Protein AF-A0A933IUU3-F1 (afdb_monomer)

Foldseek 3Di:
DFDWDFDDWDADVVQQKIWTWIQGPVLRAIWTAIWHDDPDPPTFAQAPDVQRGDKDQLVVVLVRLVVCVVVCSLPQVRFPDHPFDKDKDKLVPDDVVSSVLVCLQPAFPPGSRVVVLPAPLWMKIWTADRPPSQKIWMWIDHVVVSMIFIWIWGQDPPPPQWDPPGAGPPRITTGRGRDIHHSVSSVVVSVVSVVSNVD

Structure (mmCIF, N/CA/C/O backbone):
data_AF-A0A933IUU3-F1
#
_entry.id   AF-A0A933IUU3-F1
#
loop_
_atom_site.group_PDB
_atom_site.id
_atom_site.type_symbol
_atom_site.label_atom_id
_atom_site.label_alt_id
_atom_site.label_comp_id
_atom_site.label_asym_id
_atom_site.label_entity_id
_atom_site.label_seq_id
_atom_site.pdbx_PDB_ins_code
_atom_site.Cartn_x
_atom_site.Cartn_y
_atom_site.Cartn_z
_atom_site.occupancy
_atom_site.B_iso_or_equiv
_atom_site.auth_seq_id
_atom_site.auth_comp_id
_atom_site.auth_asym_id
_atom_site.auth_atom_id
_atom_site.pdbx_PDB_model_num
ATOM 1 N N . MET A 1 1 ? 5.144 10.457 -20.030 1.00 53.78 1 MET A N 1
ATOM 2 C CA . MET A 1 1 ? 4.461 9.476 -19.151 1.00 53.78 1 MET A CA 1
ATOM 3 C C . MET A 1 1 ? 5.327 8.233 -19.084 1.00 53.78 1 MET A C 1
ATOM 5 O O . MET A 1 1 ? 5.816 7.841 -20.129 1.00 53.78 1 MET A O 1
ATOM 9 N N . ALA A 1 2 ? 5.530 7.636 -17.907 1.00 60.84 2 ALA A N 1
ATOM 10 C CA . ALA A 1 2 ? 6.241 6.360 -17.815 1.00 60.84 2 ALA A CA 1
ATOM 11 C C . ALA A 1 2 ? 5.441 5.253 -18.525 1.00 60.84 2 ALA A C 1
ATOM 13 O O . ALA A 1 2 ? 4.238 5.103 -18.268 1.00 60.84 2 ALA A O 1
ATOM 14 N N . GLU A 1 3 ? 6.106 4.511 -19.408 1.00 73.88 3 GLU A N 1
ATOM 15 C CA . GLU A 1 3 ? 5.548 3.355 -20.107 1.00 73.88 3 GLU A CA 1
ATOM 16 C C . GLU A 1 3 ? 5.797 2.075 -19.312 1.00 73.88 3 GLU A C 1
ATOM 18 O O . GLU A 1 3 ? 6.852 1.892 -18.699 1.00 73.88 3 GLU A O 1
ATOM 23 N N . TYR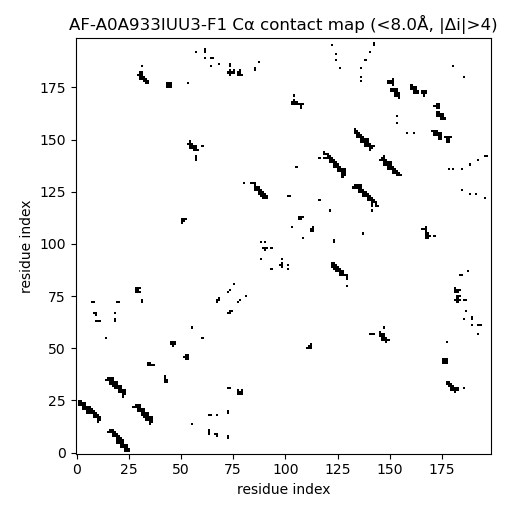 A 1 4 ? 4.801 1.192 -19.317 1.00 76.94 4 TYR A N 1
ATOM 24 C CA . TYR A 1 4 ? 4.824 -0.047 -18.555 1.00 76.94 4 TYR A CA 1
ATOM 25 C C . TYR A 1 4 ? 4.415 -1.226 -19.428 1.00 76.94 4 TYR A C 1
ATOM 27 O O . TYR A 1 4 ? 3.464 -1.116 -20.204 1.00 76.94 4 TYR A O 1
ATOM 35 N N . ARG A 1 5 ? 5.065 -2.371 -19.218 1.00 81.19 5 ARG A N 1
ATOM 36 C CA . ARG A 1 5 ? 4.648 -3.668 -19.761 1.00 81.19 5 ARG A CA 1
ATOM 37 C C . ARG A 1 5 ? 4.183 -4.573 -18.627 1.00 81.19 5 ARG A C 1
ATOM 39 O O . ARG A 1 5 ? 4.923 -4.775 -17.667 1.00 81.19 5 ARG A O 1
ATOM 46 N N . ASP A 1 6 ? 2.977 -5.119 -18.748 1.00 80.31 6 ASP A N 1
ATOM 47 C CA . ASP A 1 6 ? 2.467 -6.113 -17.799 1.00 80.31 6 ASP A CA 1
ATOM 48 C C . ASP A 1 6 ? 3.238 -7.421 -17.984 1.00 80.31 6 ASP A C 1
ATOM 50 O O . ASP A 1 6 ? 3.352 -7.919 -19.105 1.00 80.31 6 ASP A O 1
ATOM 54 N N . THR A 1 7 ? 3.780 -7.961 -16.894 1.00 83.56 7 THR A N 1
ATOM 55 C CA . THR A 1 7 ? 4.509 -9.238 -16.909 1.00 83.56 7 THR A CA 1
ATOM 56 C C . THR A 1 7 ? 3.672 -10.358 -16.302 1.00 83.56 7 THR A C 1
ATOM 58 O O . THR A 1 7 ? 3.601 -11.447 -16.864 1.00 83.56 7 THR A O 1
ATOM 61 N N . SER A 1 8 ? 2.971 -10.082 -15.203 1.00 89.38 8 SER A N 1
ATOM 62 C CA . SER A 1 8 ? 2.043 -11.010 -14.550 1.00 89.38 8 SER A CA 1
ATOM 63 C C . SER A 1 8 ? 0.985 -10.248 -13.746 1.00 89.38 8 SER A C 1
ATOM 65 O O . SER A 1 8 ? 1.161 -9.070 -13.420 1.00 89.38 8 SER A O 1
ATOM 67 N N . LYS A 1 9 ? -0.158 -10.883 -13.457 1.00 92.75 9 LYS A N 1
ATOM 68 C CA . LYS A 1 9 ? -1.256 -10.249 -12.712 1.00 92.75 9 LYS A CA 1
ATOM 69 C C . LYS A 1 9 ? -2.150 -11.247 -11.982 1.00 92.75 9 LYS A C 1
ATOM 71 O O . LYS A 1 9 ? -2.333 -12.367 -12.442 1.00 92.75 9 LYS A O 1
ATOM 76 N N . VAL A 1 10 ? -2.764 -10.770 -10.907 1.00 92.75 10 VAL A N 1
ATOM 77 C CA . VAL A 1 10 ? -3.896 -11.374 -10.198 1.00 92.75 10 VAL A CA 1
ATOM 78 C C . VAL A 1 10 ? -5.094 -10.441 -10.348 1.00 92.75 10 VAL A C 1
ATOM 80 O O . VAL A 1 10 ? -4.965 -9.224 -10.176 1.00 92.75 10 VAL A O 1
ATOM 83 N N . VAL A 1 11 ? -6.259 -10.990 -10.691 1.00 91.88 11 VAL A N 1
ATOM 84 C CA . VAL A 1 11 ? -7.470 -10.211 -10.977 1.00 91.88 11 VAL A CA 1
ATOM 85 C C . VAL A 1 11 ? -8.612 -10.680 -10.088 1.00 91.88 11 VAL A C 1
ATOM 87 O O . VAL A 1 11 ? -8.918 -11.864 -10.027 1.00 91.88 11 VAL A O 1
ATOM 90 N N . ASN A 1 12 ? -9.276 -9.732 -9.433 1.00 90.31 12 ASN A N 1
ATOM 91 C CA . ASN A 1 12 ? -10.564 -9.949 -8.799 1.00 90.31 12 ASN A CA 1
ATOM 92 C C . ASN A 1 12 ? -11.645 -9.314 -9.681 1.00 90.31 12 ASN A C 1
ATOM 94 O O . ASN A 1 12 ? -11.860 -8.101 -9.632 1.00 90.31 12 ASN A O 1
ATOM 98 N N . GLU A 1 13 ? -12.294 -10.140 -10.503 1.00 88.94 13 GLU A N 1
ATOM 99 C CA . GLU A 1 13 ? -13.301 -9.698 -11.478 1.00 88.94 13 GLU A CA 1
ATOM 100 C C . GLU A 1 13 ? -14.523 -9.066 -10.801 1.00 88.94 13 GLU A C 1
ATOM 102 O O . GLU A 1 13 ? -15.016 -8.037 -11.257 1.00 88.94 13 GLU A O 1
ATOM 107 N N . ALA A 1 14 ? -14.964 -9.618 -9.665 1.00 86.94 14 ALA A N 1
ATOM 108 C CA . ALA A 1 14 ? -16.120 -9.113 -8.923 1.00 86.94 14 ALA A CA 1
ATOM 109 C C . ALA A 1 14 ? -15.916 -7.673 -8.422 1.00 86.94 14 ALA A C 1
ATOM 111 O O . ALA A 1 14 ? -16.852 -6.878 -8.410 1.00 86.94 14 ALA A O 1
ATOM 112 N N . LEU A 1 15 ? -14.686 -7.326 -8.031 1.00 84.94 15 LEU A N 1
ATOM 113 C CA . LEU A 1 15 ? -14.328 -5.980 -7.572 1.00 84.94 15 LEU A CA 1
ATOM 114 C C . LEU A 1 15 ? -13.759 -5.091 -8.692 1.00 84.94 15 LEU A C 1
ATOM 116 O O . LEU A 1 15 ? -13.522 -3.896 -8.479 1.00 84.94 15 LEU A O 1
ATOM 120 N N . GLY A 1 16 ? -13.487 -5.668 -9.866 1.00 87.12 16 GLY A N 1
ATOM 121 C CA . GLY A 1 16 ? -12.761 -5.014 -10.951 1.00 87.12 16 GLY A CA 1
ATOM 122 C C . GLY A 1 16 ? -11.353 -4.563 -10.545 1.00 87.12 16 GLY A C 1
ATOM 123 O O . GLY A 1 16 ? -10.870 -3.552 -11.058 1.00 87.12 16 GLY A O 1
ATOM 124 N N . VAL A 1 17 ? -10.711 -5.254 -9.596 1.00 88.12 17 VAL A N 1
ATOM 125 C CA . VAL A 1 17 ? -9.386 -4.902 -9.056 1.00 88.12 17 VAL A CA 1
ATOM 126 C C . VAL A 1 17 ? -8.321 -5.820 -9.648 1.00 88.12 17 VAL A C 1
ATOM 128 O O . VAL A 1 17 ? -8.514 -7.022 -9.794 1.00 88.12 17 VAL A O 1
ATOM 131 N N . THR A 1 18 ? -7.170 -5.254 -9.987 1.00 90.62 18 THR A N 1
ATOM 132 C CA . THR A 1 18 ? -6.003 -5.974 -10.492 1.00 90.62 18 THR A CA 1
ATOM 133 C C . THR A 1 18 ? -4.779 -5.624 -9.659 1.00 90.62 18 THR A C 1
ATOM 135 O O . THR A 1 18 ? -4.504 -4.449 -9.410 1.00 90.62 18 THR A O 1
ATOM 138 N N . LEU A 1 19 ? -4.027 -6.652 -9.285 1.00 92.81 19 LEU A N 1
ATOM 139 C CA . LEU A 1 19 ? -2.684 -6.558 -8.738 1.00 92.81 19 LEU A CA 1
ATOM 140 C C . LEU A 1 19 ? -1.719 -7.090 -9.797 1.00 92.81 19 LEU A C 1
ATOM 142 O O . LEU A 1 19 ? -1.771 -8.268 -10.132 1.00 92.81 19 LEU A O 1
ATOM 146 N N . ALA A 1 20 ? -0.883 -6.229 -10.367 1.00 92.75 20 ALA A N 1
ATOM 147 C CA . ALA A 1 20 ? -0.018 -6.581 -11.491 1.00 92.75 20 ALA A CA 1
ATOM 148 C C . ALA A 1 20 ? 1.448 -6.283 -11.196 1.00 92.75 20 ALA A C 1
ATOM 150 O O . ALA A 1 20 ? 1.765 -5.243 -10.623 1.00 92.75 20 ALA A O 1
ATOM 151 N N . LEU A 1 21 ? 2.335 -7.158 -11.655 1.00 93.88 21 LEU A N 1
ATOM 152 C CA . LEU A 1 21 ? 3.745 -6.850 -11.814 1.00 93.88 21 LEU A CA 1
ATOM 153 C C . LEU A 1 21 ? 3.934 -6.165 -13.1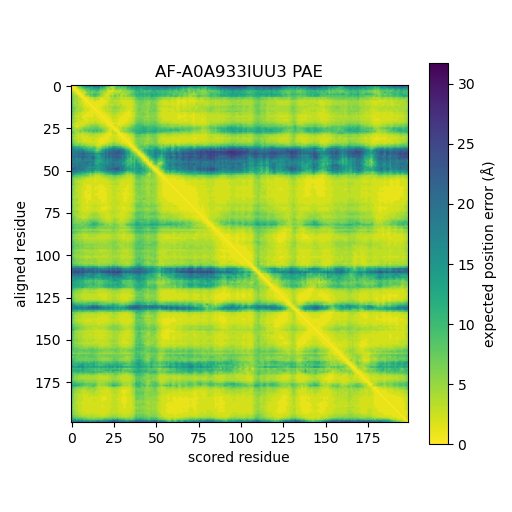70 1.00 93.88 21 LEU A C 1
ATOM 155 O O . LEU A 1 21 ? 3.460 -6.647 -14.204 1.00 93.88 21 LEU A O 1
ATOM 159 N N . LYS A 1 22 ? 4.595 -5.011 -13.159 1.00 91.81 22 LYS A N 1
ATOM 160 C CA . LYS A 1 22 ? 4.855 -4.219 -14.359 1.00 91.81 22 LYS A CA 1
ATOM 161 C C . LYS A 1 22 ? 6.329 -3.890 -14.473 1.00 91.81 22 LYS A C 1
ATOM 163 O O . LYS A 1 22 ? 6.915 -3.391 -13.516 1.00 91.81 22 LYS A O 1
ATOM 168 N N . LEU A 1 23 ? 6.892 -4.094 -15.658 1.00 89.62 23 LEU A N 1
ATOM 169 C CA . LEU A 1 23 ? 8.203 -3.571 -16.023 1.00 89.62 23 LEU A CA 1
ATOM 170 C C . LEU A 1 23 ? 8.057 -2.113 -16.451 1.00 89.62 23 LEU A C 1
ATOM 172 O O . LEU A 1 23 ? 7.265 -1.819 -17.350 1.00 89.62 23 LEU A O 1
ATOM 176 N N . ARG A 1 24 ? 8.813 -1.213 -15.829 1.00 84.06 24 ARG A N 1
ATOM 177 C CA . ARG A 1 24 ? 8.882 0.194 -16.216 1.00 84.06 24 ARG A CA 1
ATOM 178 C C . ARG A 1 24 ? 9.976 0.374 -17.273 1.00 84.06 24 ARG A C 1
ATOM 180 O O . ARG A 1 24 ? 11.151 0.186 -16.981 1.00 84.06 24 ARG A O 1
ATOM 187 N N . LEU A 1 25 ? 9.592 0.715 -18.503 1.00 82.69 25 LEU A N 1
ATOM 188 C CA . LEU A 1 25 ? 10.486 0.625 -19.670 1.00 82.69 25 LEU A CA 1
ATOM 189 C C . LEU A 1 25 ? 11.614 1.670 -19.685 1.00 82.69 25 LEU A C 1
ATOM 191 O O . LEU A 1 25 ? 12.646 1.446 -20.302 1.00 82.69 25 LEU A O 1
ATOM 195 N N . ASP A 1 26 ? 11.433 2.803 -19.005 1.00 80.19 26 ASP A N 1
ATOM 196 C CA . ASP A 1 26 ? 12.420 3.894 -18.943 1.00 80.19 26 ASP A CA 1
ATOM 197 C C . ASP A 1 26 ? 13.571 3.632 -17.956 1.00 80.19 26 ASP A C 1
ATOM 199 O O . ASP A 1 26 ? 14.589 4.317 -17.982 1.00 80.19 26 ASP A O 1
ATOM 203 N N . THR A 1 27 ? 13.393 2.677 -17.048 1.00 78.25 27 THR A N 1
ATOM 204 C CA . THR A 1 27 ? 14.264 2.465 -15.883 1.00 78.25 27 THR A CA 1
ATOM 205 C C . THR A 1 27 ? 14.561 0.989 -15.626 1.00 78.25 27 THR A C 1
ATOM 207 O O . THR A 1 27 ? 15.326 0.680 -14.716 1.00 78.25 27 THR A O 1
ATOM 210 N N . ASP A 1 28 ? 13.955 0.099 -16.416 1.00 81.56 28 ASP A N 1
ATOM 211 C CA . ASP A 1 28 ? 14.114 -1.358 -16.411 1.00 81.56 28 ASP A CA 1
ATOM 212 C C . ASP A 1 28 ? 13.916 -2.020 -15.035 1.00 81.56 28 ASP A C 1
ATOM 214 O O . ASP A 1 28 ? 14.486 -3.063 -14.728 1.00 81.56 28 ASP A O 1
ATOM 218 N N . TYR A 1 29 ? 13.085 -1.416 -14.177 1.00 85.31 29 TYR A N 1
ATOM 219 C CA . TYR A 1 29 ? 12.712 -2.012 -12.895 1.00 85.31 29 TYR A CA 1
ATOM 220 C C . TYR A 1 29 ? 11.266 -2.487 -12.888 1.00 85.31 29 TYR A C 1
ATOM 222 O O . TYR A 1 29 ? 10.385 -1.935 -13.555 1.00 85.31 29 TYR A O 1
ATOM 230 N N . HIS A 1 30 ? 11.010 -3.493 -12.058 1.00 91.00 30 HIS A N 1
ATOM 231 C CA . HIS A 1 30 ? 9.675 -4.011 -11.832 1.00 91.00 30 HIS A CA 1
ATOM 232 C C . HIS A 1 30 ? 8.997 -3.313 -10.653 1.00 91.00 30 HIS A C 1
ATOM 234 O O . HIS A 1 30 ? 9.609 -3.026 -9.623 1.00 91.00 30 HIS A O 1
ATOM 240 N N . THR A 1 31 ? 7.708 -3.038 -10.797 1.00 90.31 31 THR A N 1
ATOM 241 C CA . THR A 1 31 ? 6.866 -2.540 -9.714 1.00 90.31 31 THR A CA 1
ATOM 242 C C . THR A 1 31 ? 5.581 -3.338 -9.643 1.00 90.31 31 THR A C 1
ATOM 244 O O . THR A 1 31 ? 5.014 -3.743 -10.657 1.00 90.31 31 THR A O 1
ATOM 247 N N . VAL A 1 32 ? 5.133 -3.569 -8.418 1.00 92.12 32 VAL A N 1
ATOM 248 C CA . VAL A 1 32 ? 3.841 -4.152 -8.110 1.00 92.12 32 VAL A CA 1
ATOM 249 C C . VAL A 1 32 ? 2.820 -3.034 -8.019 1.00 92.12 32 VAL A C 1
ATOM 251 O O . VAL A 1 32 ? 3.008 -2.033 -7.326 1.00 92.12 32 VAL A O 1
ATOM 254 N N . VAL A 1 33 ? 1.720 -3.222 -8.726 1.00 89.50 33 VAL A N 1
ATOM 255 C CA . VAL A 1 33 ? 0.808 -2.156 -9.080 1.00 89.50 33 VAL A CA 1
ATOM 256 C C . VAL A 1 33 ? -0.622 -2.575 -8.776 1.00 89.50 33 VAL A C 1
ATOM 258 O O . VAL A 1 33 ? -1.134 -3.522 -9.371 1.00 89.50 33 VAL A O 1
ATOM 261 N N . TRP A 1 34 ? -1.293 -1.821 -7.907 1.00 88.31 34 TRP A N 1
ATOM 262 C CA . TRP A 1 34 ? -2.729 -1.968 -7.671 1.00 88.31 34 TRP A CA 1
ATOM 263 C C . TRP A 1 34 ? -3.520 -1.055 -8.602 1.00 88.31 34 TRP A C 1
ATOM 265 O O . TRP A 1 34 ? -3.237 0.143 -8.712 1.00 88.31 34 TRP A O 1
ATOM 275 N N . ARG A 1 35 ? -4.527 -1.604 -9.278 1.00 83.00 35 ARG A N 1
ATOM 276 C CA . ARG A 1 35 ? -5.432 -0.868 -10.170 1.00 83.00 35 ARG A CA 1
ATOM 277 C C . ARG A 1 35 ? -6.866 -1.317 -9.948 1.00 83.00 35 ARG A C 1
ATOM 279 O O . ARG A 1 35 ? -7.108 -2.485 -9.679 1.00 83.00 35 ARG A O 1
ATOM 286 N N . GLN A 1 36 ? -7.812 -0.409 -10.145 1.00 79.25 36 GLN A N 1
ATOM 287 C CA . GLN A 1 36 ? -9.220 -0.749 -10.293 1.00 79.25 36 GLN A CA 1
ATOM 288 C C . GLN A 1 36 ? -9.719 -0.231 -11.638 1.00 79.25 36 GLN A C 1
ATOM 290 O O . GLN A 1 36 ? -9.482 0.927 -11.994 1.00 79.25 36 GLN A O 1
ATOM 295 N N . LYS A 1 37 ? -10.396 -1.097 -12.390 1.00 67.50 37 LYS A N 1
ATOM 296 C CA . LYS A 1 37 ? -11.023 -0.752 -13.662 1.00 67.50 37 LYS A CA 1
ATOM 297 C C . LYS A 1 37 ? -12.149 0.245 -13.393 1.00 67.50 37 LYS A C 1
ATOM 299 O O . LYS A 1 37 ? -13.077 -0.056 -12.647 1.00 67.50 37 LYS A O 1
ATOM 304 N N . ARG A 1 38 ? -12.075 1.433 -13.998 1.00 62.28 38 ARG A N 1
ATOM 305 C CA . ARG A 1 38 ? -13.183 2.399 -14.009 1.00 62.28 38 ARG A CA 1
ATOM 306 C C . ARG A 1 38 ? -13.752 2.558 -15.415 1.00 62.28 38 ARG A C 1
ATOM 308 O O . ARG A 1 38 ? -13.029 2.314 -16.377 1.00 62.28 38 ARG A O 1
ATOM 315 N N . PRO A 1 39 ? -15.012 3.012 -15.551 1.00 43.97 39 PRO A N 1
ATOM 316 C CA . PRO A 1 39 ? -15.632 3.244 -16.857 1.00 43.97 39 PRO A CA 1
ATOM 317 C C . PRO A 1 39 ? -14.911 4.292 -17.720 1.00 43.97 39 PRO A C 1
ATOM 319 O O . PRO A 1 39 ? -15.065 4.286 -18.935 1.00 43.97 39 PRO A O 1
ATOM 322 N N . SER A 1 40 ? -14.115 5.190 -17.123 1.00 50.62 40 SER A N 1
ATOM 323 C CA . SER A 1 40 ? -13.289 6.141 -17.869 1.00 50.62 40 SER A CA 1
ATOM 324 C C . SER A 1 40 ? -11.851 5.634 -17.994 1.00 50.62 40 SER A C 1
ATOM 326 O O . SER A 1 40 ? -11.258 5.176 -17.019 1.00 50.62 40 SER A O 1
ATOM 328 N N . ASN A 1 41 ? -11.260 5.782 -19.184 1.00 45.31 41 ASN A N 1
ATOM 329 C CA . ASN A 1 41 ? -9.912 5.323 -19.566 1.00 45.31 41 ASN A CA 1
ATOM 330 C C . ASN A 1 41 ? -8.743 5.836 -18.686 1.00 45.31 41 ASN A C 1
ATOM 332 O O . ASN A 1 41 ? -7.581 5.536 -18.955 1.00 45.31 41 ASN A O 1
ATOM 336 N N . THR A 1 42 ? -9.007 6.589 -17.614 1.00 52.25 42 THR A N 1
ATOM 337 C CA . THR A 1 42 ? -7.995 7.038 -16.648 1.00 52.25 42 THR A CA 1
ATOM 338 C C . THR A 1 42 ? -7.959 6.104 -15.430 1.00 52.25 42 THR A C 1
ATOM 340 O O . THR A 1 42 ? -8.411 6.445 -14.340 1.00 52.25 42 THR A O 1
ATOM 343 N N . ASN A 1 43 ? -7.404 4.902 -15.630 1.00 52.81 43 ASN A N 1
ATOM 344 C CA . ASN A 1 43 ? -7.314 3.770 -14.683 1.00 52.81 43 ASN A CA 1
ATOM 345 C C . ASN A 1 43 ? -6.444 4.005 -13.426 1.00 52.81 43 ASN A C 1
ATOM 347 O O . ASN A 1 43 ? -5.672 3.134 -13.031 1.00 52.81 43 ASN A O 1
ATOM 351 N N . ARG A 1 44 ? -6.475 5.186 -12.804 1.00 55.41 44 ARG A N 1
ATOM 352 C CA . ARG A 1 44 ? -5.533 5.508 -11.717 1.00 55.41 44 ARG A CA 1
ATOM 353 C C . ARG A 1 44 ? -6.149 6.149 -10.488 1.00 55.41 44 ARG A C 1
ATOM 355 O O . ARG A 1 44 ? -5.435 6.294 -9.513 1.00 55.41 44 ARG A O 1
ATOM 362 N N . ARG A 1 45 ? -7.420 6.550 -10.505 1.00 56.88 45 ARG A N 1
ATOM 363 C CA . ARG A 1 45 ? -7.908 7.502 -9.501 1.00 56.88 45 ARG A CA 1
ATOM 364 C C . ARG A 1 45 ? -8.210 6.839 -8.161 1.00 56.88 45 ARG A C 1
ATOM 366 O O . ARG A 1 45 ? -9.069 5.968 -8.070 1.00 56.88 45 ARG A O 1
ATOM 373 N N . PHE A 1 46 ? -7.548 7.350 -7.127 1.00 57.88 46 PHE A N 1
ATOM 374 C CA . PHE A 1 46 ? -7.757 6.986 -5.729 1.00 57.88 46 PHE A CA 1
ATOM 375 C C . PHE A 1 46 ? -9.114 7.431 -5.144 1.00 57.88 46 PHE A C 1
ATOM 377 O O . PHE A 1 46 ? -9.476 7.005 -4.059 1.00 57.88 46 PHE A O 1
ATOM 384 N N . TYR A 1 47 ? -9.886 8.267 -5.844 1.00 57.66 47 TYR A N 1
ATOM 385 C CA . TYR A 1 47 ? -11.140 8.842 -5.335 1.00 57.66 47 TYR A CA 1
ATOM 386 C C . TYR A 1 47 ? -12.314 8.310 -6.121 1.00 57.66 47 TYR A C 1
ATOM 388 O O . TYR A 1 47 ? -12.359 8.542 -7.328 1.00 57.66 47 TYR A O 1
ATOM 396 N N . PHE A 1 48 ? -13.213 7.544 -5.498 1.00 52.00 48 PHE A N 1
ATOM 397 C CA . PHE A 1 48 ? -14.471 7.110 -6.132 1.00 52.00 48 PHE A CA 1
ATOM 398 C C . PHE A 1 48 ? -15.322 8.325 -6.495 1.00 52.00 48 PHE A C 1
ATOM 400 O O . PHE A 1 48 ? -15.690 8.460 -7.660 1.00 52.00 48 PHE A O 1
ATOM 407 N N . GLU A 1 49 ? -15.449 9.253 -5.547 1.00 54.03 49 GLU A N 1
ATOM 408 C CA . GLU A 1 49 ? -16.105 10.559 -5.644 1.00 54.03 49 GLU A CA 1
ATOM 409 C C . GLU A 1 49 ? -15.325 11.577 -4.782 1.00 54.03 49 GLU A C 1
ATOM 411 O O . GLU A 1 49 ? -14.361 11.209 -4.101 1.00 54.03 49 GLU A O 1
ATOM 416 N N . GLN A 1 50 ? -15.678 12.865 -4.826 1.00 53.19 50 GLN A N 1
ATOM 417 C CA . GLN A 1 50 ? -15.067 13.869 -3.945 1.00 53.19 50 GLN A CA 1
ATOM 418 C C . GLN A 1 50 ? -15.353 13.489 -2.483 1.00 53.19 50 GLN A C 1
ATOM 420 O O . GLN A 1 50 ? -16.510 13.388 -2.114 1.00 53.19 50 GLN A O 1
ATOM 425 N N . GLY A 1 51 ? -14.309 13.243 -1.682 1.00 53.84 51 GLY A N 1
ATOM 426 C CA . GLY A 1 51 ? -14.448 12.842 -0.270 1.00 53.84 51 GLY A CA 1
ATOM 427 C C . GLY A 1 51 ? -14.376 11.331 0.000 1.00 53.84 51 GLY A C 1
ATOM 428 O O . GLY A 1 51 ? -13.891 10.922 1.052 1.00 53.84 51 GLY A O 1
ATOM 429 N N . HIS A 1 52 ? -14.687 10.484 -0.991 1.00 61.09 52 HIS A N 1
ATOM 430 C CA . HIS A 1 52 ? -14.644 9.022 -0.846 1.00 61.09 52 HIS A CA 1
ATOM 431 C C . HIS A 1 52 ? -13.344 8.403 -1.375 1.00 61.09 52 HIS A C 1
ATOM 433 O O . HIS A 1 52 ? -13.058 8.407 -2.580 1.00 61.09 52 HIS A O 1
ATOM 439 N N . PHE A 1 53 ? -12.570 7.809 -0.466 1.00 72.69 53 PHE A N 1
ATOM 440 C CA . PHE A 1 53 ? -11.320 7.126 -0.790 1.00 72.69 53 PHE A CA 1
ATOM 441 C C . PHE A 1 53 ? -11.564 5.732 -1.352 1.00 72.69 53 PHE A C 1
ATOM 443 O O . PHE A 1 53 ? -12.490 5.022 -0.953 1.00 72.69 53 PHE A O 1
ATOM 450 N N . TRP A 1 54 ? -10.681 5.321 -2.259 1.00 79.88 54 TRP A N 1
ATOM 451 C CA . TRP A 1 54 ? -10.633 3.946 -2.706 1.00 79.88 54 TRP A CA 1
ATOM 452 C C . TRP A 1 54 ? -10.442 3.022 -1.509 1.00 79.88 54 TRP A C 1
ATOM 454 O O . TRP A 1 54 ? -9.641 3.292 -0.621 1.00 79.88 54 TRP A O 1
ATOM 464 N N . SER A 1 55 ? -11.205 1.942 -1.473 1.00 85.25 55 SER A N 1
ATOM 465 C CA . SER A 1 55 ? -11.024 0.861 -0.522 1.00 85.25 55 SER A CA 1
ATOM 466 C C . SER A 1 55 ? -11.559 -0.421 -1.137 1.00 85.25 55 SER A C 1
ATOM 468 O O . SER A 1 55 ? -12.297 -0.401 -2.125 1.00 85.25 55 SER A O 1
ATOM 470 N N . MET A 1 56 ? -11.160 -1.541 -0.558 1.00 90.06 56 MET A N 1
ATOM 471 C CA . MET A 1 56 ? -11.666 -2.855 -0.910 1.00 90.06 56 MET A CA 1
ATOM 472 C C . MET A 1 56 ? -11.826 -3.709 0.349 1.00 90.06 56 MET A C 1
ATOM 474 O O . MET A 1 56 ? -11.265 -3.360 1.396 1.00 90.06 56 MET A O 1
ATOM 478 N N . PRO A 1 57 ? -12.551 -4.836 0.256 1.00 93.81 57 PRO A N 1
ATOM 479 C CA . PRO A 1 57 ? -12.581 -5.815 1.326 1.00 93.81 57 PRO A CA 1
ATOM 480 C C . PRO A 1 57 ? -11.168 -6.276 1.698 1.00 93.81 57 PRO A C 1
ATOM 482 O O . PRO A 1 57 ? -10.379 -6.657 0.826 1.00 93.81 57 PRO A O 1
ATOM 485 N N . ALA A 1 58 ? -10.832 -6.205 2.985 1.00 95.31 58 ALA A N 1
ATOM 486 C CA . ALA A 1 58 ? -9.500 -6.538 3.484 1.00 95.31 58 ALA A CA 1
ATOM 487 C C . ALA A 1 58 ? -9.168 -8.028 3.274 1.00 95.31 58 ALA A C 1
ATOM 489 O O . ALA A 1 58 ? -8.034 -8.369 2.936 1.00 95.31 58 ALA A O 1
ATOM 490 N N . ASP A 1 59 ? -10.160 -8.911 3.397 1.00 96.31 59 ASP A N 1
ATOM 491 C CA . ASP A 1 59 ? -10.006 -10.345 3.148 1.00 96.31 59 ASP A CA 1
ATOM 492 C C . ASP A 1 59 ? -9.733 -10.639 1.661 1.00 96.31 59 ASP A C 1
ATOM 494 O O . ASP A 1 59 ? -8.876 -11.460 1.328 1.00 96.31 59 ASP A O 1
ATOM 498 N N . ALA A 1 60 ? -10.414 -9.928 0.757 1.00 96.25 60 ALA A N 1
ATOM 499 C CA . ALA A 1 60 ? -10.181 -10.020 -0.678 1.00 96.25 60 ALA A CA 1
ATOM 500 C C . ALA A 1 60 ? -8.782 -9.510 -1.044 1.00 96.25 60 ALA A C 1
ATOM 502 O O . ALA A 1 60 ? -8.091 -10.151 -1.837 1.00 96.25 60 ALA A O 1
ATOM 503 N N . ALA A 1 61 ? -8.338 -8.404 -0.436 1.00 96.19 61 ALA A N 1
ATOM 504 C CA . ALA A 1 61 ? -6.983 -7.889 -0.620 1.00 96.19 61 ALA A CA 1
ATOM 505 C C . ALA A 1 61 ? -5.943 -8.928 -0.184 1.00 96.19 61 ALA A C 1
ATOM 507 O O . ALA A 1 61 ? -5.004 -9.208 -0.929 1.00 96.19 61 ALA A O 1
ATOM 508 N N . LEU A 1 62 ? -6.145 -9.555 0.981 1.00 97.50 62 LEU A N 1
ATOM 509 C CA . LEU A 1 62 ? -5.252 -10.595 1.479 1.00 97.50 62 LEU A CA 1
ATOM 510 C C . LEU A 1 62 ? -5.189 -11.800 0.533 1.00 97.50 62 LEU A C 1
ATOM 512 O O . LEU A 1 62 ? -4.090 -12.239 0.195 1.00 97.50 62 LEU A O 1
ATOM 516 N N . LYS A 1 63 ? -6.339 -12.309 0.072 1.00 97.31 63 LYS A N 1
ATOM 517 C CA . LYS A 1 63 ? -6.402 -13.419 -0.897 1.00 97.31 63 LYS A CA 1
ATOM 518 C C . LYS A 1 63 ? -5.604 -13.092 -2.161 1.00 97.31 63 LYS A C 1
ATOM 520 O O . LYS A 1 63 ? -4.758 -13.885 -2.564 1.00 97.31 63 LYS A O 1
ATOM 525 N N . MET A 1 64 ? -5.797 -11.893 -2.719 1.00 97.19 64 MET A N 1
ATOM 526 C CA . MET A 1 64 ? -5.056 -11.439 -3.899 1.00 97.19 64 MET A CA 1
ATOM 527 C C . MET A 1 64 ? -3.545 -11.343 -3.654 1.00 97.19 64 MET A C 1
ATOM 529 O O . MET A 1 64 ? -2.766 -11.720 -4.523 1.00 97.19 64 MET A O 1
ATOM 533 N N . MET A 1 65 ? -3.106 -10.846 -2.491 1.00 97.50 65 MET A N 1
ATOM 534 C CA . MET A 1 65 ? -1.676 -10.752 -2.164 1.00 97.50 65 MET A CA 1
ATOM 535 C C . MET A 1 65 ? -1.030 -12.126 -1.968 1.00 97.50 65 MET A C 1
ATOM 537 O O . MET A 1 65 ? 0.099 -12.331 -2.406 1.00 97.50 65 MET A O 1
ATOM 541 N N . VAL A 1 66 ? -1.740 -13.070 -1.342 1.00 97.94 66 VAL A N 1
ATOM 54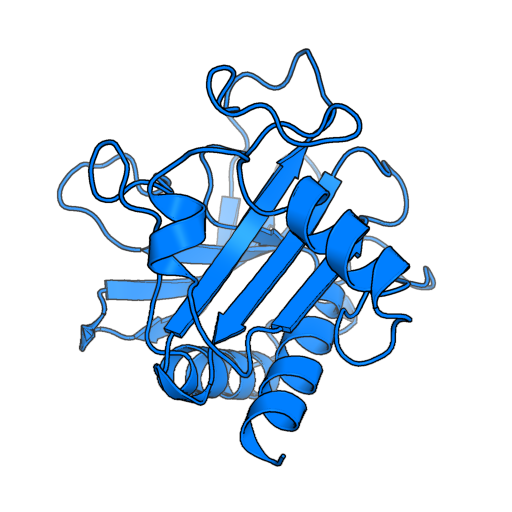2 C CA . VAL A 1 66 ? -1.268 -14.452 -1.167 1.00 97.94 66 VAL A CA 1
ATOM 543 C C . VAL A 1 66 ? -1.127 -15.150 -2.517 1.00 97.94 66 VAL A C 1
ATOM 545 O O . VAL A 1 66 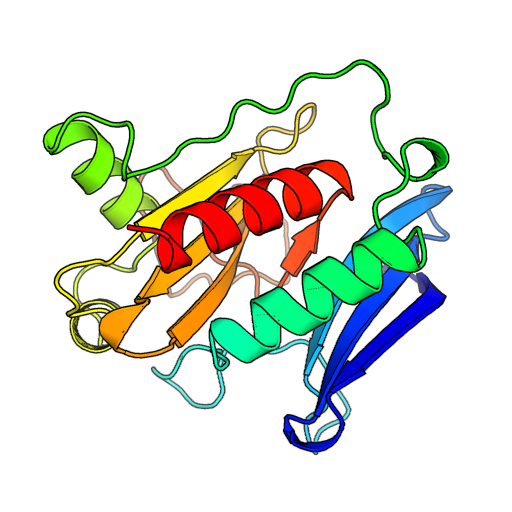? -0.098 -15.771 -2.773 1.00 97.94 66 VAL A O 1
ATOM 548 N N . GLU A 1 67 ? -2.115 -15.002 -3.399 1.00 97.62 67 GLU A N 1
ATOM 549 C CA . GLU A 1 67 ? -2.048 -15.532 -4.762 1.00 97.62 67 GLU A CA 1
ATOM 550 C C . GLU A 1 67 ? -0.914 -14.878 -5.566 1.00 97.62 67 GLU A C 1
ATOM 552 O O . GLU A 1 67 ? -0.142 -15.563 -6.229 1.00 97.62 67 GLU A O 1
ATOM 557 N N . ALA A 1 68 ? -0.745 -13.558 -5.451 1.00 96.62 68 ALA A N 1
ATOM 558 C CA . ALA A 1 68 ? 0.343 -12.837 -6.103 1.00 96.62 68 ALA A CA 1
ATOM 559 C C . ALA A 1 68 ? 1.719 -13.337 -5.641 1.00 96.62 68 ALA A C 1
ATOM 561 O O . ALA A 1 68 ? 2.602 -13.551 -6.471 1.00 96.62 68 ALA A O 1
ATOM 562 N N . GLN A 1 69 ? 1.895 -13.578 -4.339 1.00 97.00 69 GLN A N 1
ATOM 563 C CA . GLN A 1 69 ? 3.116 -14.175 -3.804 1.00 97.00 69 GLN A CA 1
ATOM 564 C C . GLN A 1 69 ? 3.340 -15.594 -4.346 1.00 97.00 69 GLN A C 1
ATOM 566 O O . GLN A 1 69 ? 4.467 -15.917 -4.720 1.00 97.00 69 GLN A O 1
ATOM 571 N N . ALA A 1 70 ? 2.298 -16.429 -4.400 1.00 96.88 70 ALA A N 1
ATOM 572 C CA . ALA A 1 70 ? 2.389 -17.788 -4.940 1.00 96.88 70 ALA A CA 1
ATOM 573 C C . ALA A 1 70 ? 2.759 -17.797 -6.435 1.00 96.88 70 ALA A C 1
ATOM 575 O O . ALA A 1 70 ? 3.506 -18.663 -6.880 1.00 96.88 70 ALA A O 1
ATOM 576 N N . ASN A 1 71 ? 2.309 -16.786 -7.179 1.00 95.44 71 ASN A N 1
ATOM 577 C CA . ASN A 1 71 ? 2.613 -16.579 -8.596 1.00 95.44 71 ASN A CA 1
ATOM 578 C C . ASN A 1 71 ? 3.927 -15.804 -8.839 1.00 95.44 71 ASN A C 1
ATOM 580 O O . ASN A 1 71 ? 4.200 -15.401 -9.969 1.00 95.44 71 ASN A O 1
ATOM 584 N N . GLY A 1 72 ? 4.728 -15.548 -7.799 1.00 95.25 72 GLY A N 1
ATOM 585 C CA . GLY A 1 72 ? 6.045 -14.915 -7.923 1.00 95.25 72 GLY A CA 1
ATOM 586 C C . GLY A 1 72 ? 6.037 -13.399 -8.151 1.00 95.25 72 GLY A C 1
ATOM 587 O O . GLY A 1 72 ? 7.088 -12.820 -8.396 1.00 95.25 72 GLY A O 1
ATOM 588 N N . LEU A 1 73 ? 4.898 -12.704 -8.026 1.00 95.56 73 LEU A N 1
ATOM 589 C CA . LEU A 1 73 ? 4.829 -11.251 -8.273 1.00 95.56 73 LEU A CA 1
ATOM 590 C C . LEU A 1 73 ? 5.701 -10.433 -7.305 1.00 95.56 73 LEU A C 1
ATOM 592 O O . LEU A 1 73 ? 6.014 -9.281 -7.597 1.00 95.56 73 LEU A O 1
ATOM 596 N N . PHE A 1 74 ? 6.059 -10.989 -6.145 1.00 94.81 74 PHE A N 1
ATOM 597 C CA . PHE A 1 74 ? 6.887 -10.317 -5.137 1.00 94.81 74 PHE A CA 1
ATOM 598 C C . PHE A 1 74 ? 8.306 -10.890 -5.030 1.00 94.81 74 PHE A C 1
ATOM 600 O O . PHE A 1 74 ? 9.015 -10.569 -4.076 1.00 94.81 74 PHE A O 1
ATOM 607 N N . ALA A 1 75 ? 8.693 -11.756 -5.967 1.00 93.25 75 ALA A N 1
ATOM 608 C CA . ALA A 1 75 ? 9.951 -12.485 -5.915 1.00 93.25 75 ALA A CA 1
ATOM 609 C C . ALA A 1 75 ? 11.180 -11.557 -5.946 1.00 93.25 75 ALA A C 1
ATOM 611 O O . ALA A 1 75 ? 11.126 -10.430 -6.455 1.00 93.25 75 ALA A O 1
ATOM 612 N N . ASP A 1 76 ? 12.272 -12.034 -5.351 1.00 91.25 76 ASP A N 1
ATOM 613 C CA . ASP A 1 76 ? 13.469 -11.250 -5.040 1.00 91.25 76 ASP A CA 1
ATOM 614 C C . ASP A 1 76 ? 14.166 -10.698 -6.289 1.00 91.25 76 ASP A C 1
ATOM 616 O O . ASP A 1 76 ? 14.719 -9.596 -6.261 1.00 91.25 76 ASP A O 1
ATOM 620 N N . GLU A 1 77 ? 14.075 -11.409 -7.414 1.00 90.56 77 GLU A N 1
ATOM 621 C CA . GLU A 1 77 ? 14.589 -10.980 -8.715 1.00 90.56 77 GLU A CA 1
ATOM 622 C C . GLU A 1 77 ? 13.918 -9.706 -9.254 1.00 90.56 77 GLU A C 1
ATOM 624 O O . GLU A 1 77 ? 14.486 -9.017 -10.101 1.00 90.56 77 GLU A O 1
ATOM 629 N N . TYR A 1 78 ? 12.726 -9.365 -8.756 1.00 89.69 78 TYR A N 1
ATOM 630 C CA . TYR A 1 78 ? 11.973 -8.178 -9.165 1.00 89.69 78 TYR A CA 1
ATOM 631 C C . TYR A 1 78 ? 12.162 -6.989 -8.227 1.00 89.69 78 TYR A C 1
ATOM 633 O O . TYR A 1 78 ? 11.562 -5.930 -8.431 1.00 89.69 78 TYR A O 1
ATOM 641 N N . TRP A 1 79 ? 12.978 -7.130 -7.186 1.00 89.81 79 TRP A N 1
ATOM 642 C CA . TRP A 1 79 ? 13.224 -6.044 -6.252 1.00 89.81 79 TRP A CA 1
ATOM 643 C C . TRP A 1 79 ? 14.045 -4.945 -6.920 1.00 89.81 79 TRP A C 1
ATOM 645 O O . TRP A 1 79 ? 15.165 -5.161 -7.375 1.00 89.81 79 TRP A O 1
ATOM 655 N N . ARG A 1 80 ? 13.527 -3.714 -6.895 1.00 84.62 80 ARG A N 1
ATOM 656 C CA . ARG A 1 80 ? 14.180 -2.543 -7.502 1.00 84.62 80 ARG A CA 1
ATOM 657 C C . ARG A 1 80 ? 15.534 -2.230 -6.854 1.00 84.62 80 ARG A C 1
ATOM 659 O O . ARG A 1 80 ? 16.393 -1.620 -7.480 1.00 84.62 80 ARG A O 1
ATOM 666 N N . TRP A 1 81 ? 15.724 -2.623 -5.590 1.00 83.06 81 TRP A N 1
ATOM 667 C CA . TRP A 1 81 ? 16.934 -2.320 -4.813 1.00 83.06 81 TRP A CA 1
ATOM 668 C C . TRP A 1 81 ? 17.412 -3.515 -3.976 1.00 83.06 81 TRP A C 1
ATOM 670 O O . TRP A 1 81 ? 17.222 -3.493 -2.753 1.00 83.06 81 TRP A O 1
ATOM 680 N N . PRO A 1 82 ? 18.004 -4.556 -4.578 1.00 79.94 82 PRO A N 1
ATOM 681 C CA . PRO A 1 82 ? 18.466 -5.731 -3.841 1.00 79.94 82 PRO A CA 1
ATOM 682 C C . PRO A 1 82 ? 19.451 -5.349 -2.719 1.00 79.94 82 PRO A C 1
ATOM 684 O O . PRO A 1 82 ? 20.215 -4.389 -2.830 1.00 79.94 82 PRO A O 1
ATOM 687 N N . GLY A 1 83 ? 19.383 -6.058 -1.588 1.00 79.62 83 GLY A N 1
ATOM 688 C CA . GLY A 1 83 ? 20.255 -5.833 -0.423 1.00 79.62 83 GLY A CA 1
ATOM 689 C C . GLY A 1 83 ? 19.953 -4.582 0.418 1.00 79.62 83 GLY A C 1
ATOM 690 O O . GLY A 1 83 ? 20.660 -4.311 1.388 1.00 79.62 83 GLY A O 1
ATOM 691 N N . LYS A 1 84 ? 18.917 -3.800 0.085 1.00 84.50 84 LYS A N 1
ATOM 692 C CA . LYS A 1 84 ? 18.458 -2.675 0.920 1.00 84.50 84 LYS A CA 1
ATOM 693 C C . LYS A 1 84 ? 17.348 -3.103 1.872 1.00 84.50 84 LYS A C 1
ATOM 695 O O . LYS A 1 84 ? 16.384 -3.745 1.458 1.00 84.50 84 LYS A O 1
ATOM 700 N N . SER A 1 85 ? 17.466 -2.706 3.136 1.00 84.56 85 SER A N 1
ATOM 701 C CA . SER A 1 85 ? 16.414 -2.913 4.126 1.00 84.56 85 SER A CA 1
ATOM 702 C C . SER A 1 85 ? 15.280 -1.904 3.942 1.00 84.56 85 SER A C 1
ATOM 704 O O . SER A 1 85 ? 15.494 -0.735 3.610 1.00 84.56 85 SER A O 1
ATOM 706 N N . ILE A 1 86 ? 14.056 -2.374 4.167 1.00 89.81 86 ILE A N 1
ATOM 707 C CA . ILE A 1 86 ? 12.867 -1.541 4.323 1.00 89.81 86 ILE A CA 1
ATOM 708 C C . ILE A 1 86 ? 12.476 -1.651 5.787 1.00 89.81 86 ILE A C 1
ATOM 710 O O . ILE A 1 86 ? 12.246 -2.753 6.276 1.00 89.81 86 ILE A O 1
ATOM 714 N N . ASP A 1 87 ? 12.409 -0.515 6.472 1.00 88.44 87 ASP A N 1
ATOM 715 C CA . ASP A 1 87 ? 11.969 -0.446 7.863 1.00 88.44 87 ASP A CA 1
ATOM 716 C C . ASP A 1 87 ? 10.488 -0.025 7.913 1.00 88.44 87 ASP A C 1
ATOM 718 O O . ASP A 1 87 ? 10.167 1.134 7.605 1.00 88.44 87 ASP A O 1
ATOM 722 N N . PRO A 1 88 ? 9.554 -0.955 8.188 1.00 93.75 88 PRO A N 1
ATOM 723 C CA . PRO A 1 88 ? 8.139 -0.637 8.225 1.00 93.75 88 PRO A CA 1
ATOM 724 C C . PRO A 1 88 ? 7.739 0.055 9.522 1.00 93.75 88 PRO A C 1
ATOM 726 O O . PRO A 1 88 ? 7.994 -0.423 10.624 1.00 93.75 88 PRO A O 1
ATOM 729 N N . ARG A 1 89 ? 6.983 1.141 9.381 1.00 95.31 89 ARG A N 1
ATOM 730 C CA . ARG A 1 89 ? 6.300 1.798 10.493 1.00 95.31 89 ARG A CA 1
ATOM 731 C C . ARG A 1 89 ? 4.922 1.179 10.673 1.00 95.31 89 ARG A C 1
ATOM 733 O O . ARG A 1 89 ? 4.059 1.399 9.833 1.00 95.31 89 ARG A O 1
ATOM 740 N N . ASP A 1 90 ? 4.735 0.422 11.745 1.00 95.81 90 ASP A N 1
ATOM 741 C CA . ASP A 1 90 ? 3.500 -0.304 12.049 1.00 95.81 90 ASP A CA 1
ATOM 742 C C . ASP A 1 90 ? 2.840 0.261 13.311 1.00 95.81 90 ASP A C 1
ATOM 744 O O . ASP A 1 90 ? 3.410 0.172 14.399 1.00 95.81 90 ASP A O 1
ATOM 748 N N . SER A 1 91 ? 1.642 0.838 13.174 1.00 95.19 91 SER A N 1
ATOM 749 C CA . SER A 1 91 ? 0.927 1.461 14.292 1.00 95.19 91 SER A CA 1
ATOM 750 C C . SER A 1 91 ? 0.632 0.487 15.434 1.00 95.19 91 SER A C 1
ATOM 752 O O . SER A 1 91 ? 0.580 0.920 16.579 1.00 95.19 91 SER A O 1
ATOM 754 N N . ALA A 1 92 ? 0.479 -0.813 15.154 1.00 93.12 92 ALA A N 1
ATOM 755 C CA . ALA A 1 92 ? 0.216 -1.826 16.178 1.00 93.12 92 ALA A CA 1
ATOM 756 C C . ALA A 1 92 ? 1.462 -2.179 17.012 1.00 93.12 92 ALA A C 1
ATOM 758 O O . ALA A 1 92 ? 1.342 -2.793 18.068 1.00 93.12 92 ALA A O 1
ATOM 759 N N . LYS A 1 93 ? 2.659 -1.799 16.546 1.00 94.06 93 LYS A N 1
ATOM 760 C CA . LYS A 1 93 ? 3.951 -2.068 17.205 1.00 94.06 93 LYS A CA 1
ATOM 761 C C . LYS A 1 93 ? 4.602 -0.791 17.747 1.00 94.06 93 LYS A C 1
ATOM 763 O O . LYS A 1 93 ? 5.777 -0.792 18.105 1.00 94.06 93 LYS A O 1
ATOM 768 N N . MET A 1 94 ? 3.856 0.312 17.772 1.00 94.75 94 MET A N 1
ATOM 769 C CA . MET A 1 94 ? 4.309 1.633 18.206 1.00 94.75 94 MET A CA 1
ATOM 770 C C . MET A 1 94 ? 3.685 2.035 19.540 1.00 94.75 94 MET A C 1
ATOM 772 O O . MET A 1 94 ? 2.620 1.546 19.910 1.00 94.75 94 MET A O 1
ATOM 776 N N . SER A 1 95 ? 4.318 2.987 20.238 1.00 94.69 95 SER A N 1
ATOM 777 C CA . SER A 1 95 ? 3.649 3.673 21.348 1.00 94.69 95 SER A CA 1
ATOM 778 C C . SER A 1 95 ? 2.419 4.439 20.834 1.00 94.69 95 SER A C 1
ATOM 780 O O . SER A 1 95 ? 2.415 4.860 19.667 1.00 94.69 95 SER A O 1
ATOM 782 N N . PRO A 1 96 ? 1.400 4.679 21.678 1.00 90.81 96 PRO A N 1
ATOM 783 C CA . PRO A 1 96 ? 0.198 5.414 21.284 1.00 90.81 96 PRO A CA 1
ATOM 784 C C . PRO A 1 96 ? 0.494 6.771 20.627 1.00 90.81 96 PRO A C 1
ATOM 786 O O . PRO A 1 96 ? -0.109 7.130 19.617 1.00 90.81 96 PRO A O 1
ATOM 789 N N . GLU A 1 97 ? 1.484 7.507 21.131 1.00 90.94 97 GLU A N 1
ATOM 790 C CA . GLU A 1 97 ? 1.870 8.824 20.614 1.00 90.94 97 GLU A CA 1
ATOM 791 C C . GLU A 1 97 ? 2.446 8.721 19.197 1.00 90.94 97 GLU A C 1
ATOM 793 O O . GLU A 1 97 ? 2.121 9.525 18.318 1.00 90.94 97 GLU A O 1
ATOM 798 N N . ARG A 1 98 ? 3.285 7.706 18.951 1.00 91.62 98 ARG A N 1
ATOM 799 C CA . ARG A 1 98 ? 3.892 7.447 17.638 1.00 91.62 98 ARG A CA 1
ATOM 800 C C . ARG A 1 98 ? 2.883 6.895 16.636 1.00 91.62 98 ARG A C 1
ATOM 802 O O . ARG A 1 98 ? 2.917 7.302 15.475 1.00 91.62 98 ARG A O 1
ATOM 809 N N . ALA A 1 99 ? 1.959 6.045 17.076 1.00 90.31 99 ALA A N 1
ATOM 810 C CA . ALA A 1 99 ? 0.833 5.608 16.258 1.00 90.31 99 ALA A CA 1
ATOM 811 C C . ALA A 1 99 ? -0.033 6.809 15.839 1.00 90.31 99 ALA A C 1
ATOM 813 O O . ALA A 1 99 ? -0.324 6.977 14.656 1.00 90.31 99 ALA A O 1
ATOM 814 N N . GLN A 1 100 ? -0.326 7.727 16.766 1.00 87.19 100 GLN A N 1
ATOM 815 C CA . GLN A 1 100 ? -1.081 8.946 16.473 1.00 87.19 100 GLN A CA 1
ATOM 816 C C . GLN A 1 100 ? -0.333 9.911 15.536 1.00 87.19 100 GLN A C 1
ATOM 818 O O . GLN A 1 100 ? -0.942 10.630 14.738 1.00 87.19 100 GLN A O 1
ATOM 823 N N . GLU A 1 101 ? 0.999 9.976 15.605 1.00 88.25 101 GLU A N 1
ATOM 824 C CA . GLU A 1 101 ? 1.803 10.660 14.584 1.00 88.25 101 GLU A CA 1
ATOM 825 C C . GLU A 1 101 ? 1.646 10.009 13.209 1.00 88.25 101 GLU A C 1
ATOM 827 O O . GLU A 1 101 ? 1.418 10.723 12.232 1.00 88.25 101 GLU A O 1
ATOM 832 N N . LEU A 1 102 ? 1.725 8.679 13.126 1.00 89.81 102 LEU A N 1
ATOM 833 C CA . LEU A 1 102 ? 1.567 7.951 11.869 1.00 89.81 102 LEU A CA 1
ATOM 834 C C . LEU A 1 102 ? 0.166 8.141 11.273 1.00 89.81 102 LEU A C 1
ATOM 836 O O . LEU A 1 102 ? 0.044 8.364 10.068 1.00 89.81 102 LEU A O 1
ATOM 840 N N . PHE A 1 103 ? -0.873 8.147 12.108 1.00 88.00 103 PHE A N 1
ATOM 841 C CA . PHE A 1 103 ? -2.242 8.453 11.694 1.00 88.00 103 PHE A CA 1
ATOM 842 C C . PHE A 1 103 ? -2.322 9.850 11.076 1.00 88.00 103 PHE A C 1
ATOM 844 O O . PHE A 1 103 ? -2.795 10.001 9.957 1.00 88.00 103 PHE A O 1
ATOM 851 N N . ARG A 1 104 ? -1.735 10.871 11.710 1.00 83.94 104 ARG A N 1
ATOM 852 C CA . ARG A 1 104 ? -1.677 12.236 11.147 1.00 83.94 104 ARG A CA 1
ATOM 853 C C . ARG A 1 104 ? -0.818 12.363 9.883 1.00 83.94 104 ARG A C 1
ATOM 855 O O . ARG A 1 104 ? -0.913 13.364 9.171 1.00 83.94 104 ARG A O 1
ATOM 862 N N . GLU A 1 105 ? 0.106 11.438 9.637 1.00 85.81 105 GLU A N 1
ATOM 863 C CA . GLU A 1 105 ? 0.912 11.394 8.407 1.00 85.81 105 GLU A CA 1
ATOM 864 C C . GLU A 1 105 ? 0.169 10.74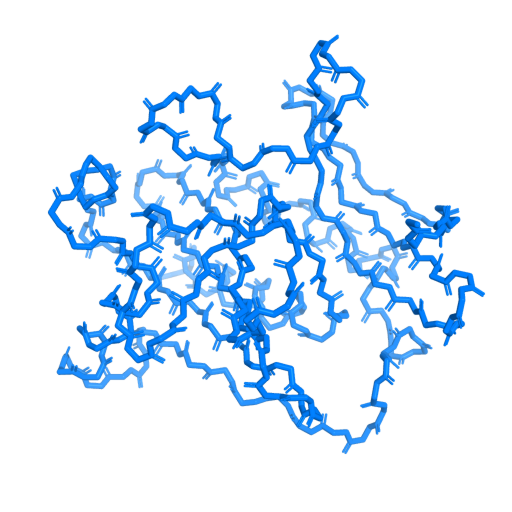7 7.234 1.00 85.81 105 GLU A C 1
ATOM 866 O O . GLU A 1 105 ? 0.542 10.993 6.091 1.00 85.81 105 GLU A O 1
ATOM 871 N N . THR A 1 106 ? -0.842 9.919 7.499 1.00 85.94 106 THR A N 1
ATOM 872 C CA . THR A 1 106 ? -1.438 9.025 6.491 1.00 85.94 106 THR A CA 1
ATOM 873 C C . THR A 1 106 ? -2.946 9.193 6.325 1.00 85.94 106 THR A C 1
ATOM 875 O O . THR A 1 106 ? -3.472 8.828 5.275 1.00 85.94 106 THR A O 1
ATOM 878 N N . LEU A 1 107 ? -3.622 9.803 7.300 1.00 82.62 107 LEU A N 1
ATOM 879 C CA . LEU A 1 107 ? -5.025 10.212 7.277 1.00 82.62 107 LEU A CA 1
ATOM 880 C C . LEU A 1 107 ? -5.105 11.741 7.262 1.00 82.62 107 LEU A C 1
ATOM 882 O O . LEU A 1 107 ? -4.356 12.416 7.980 1.00 82.62 107 LEU A O 1
ATOM 886 N N . SER A 1 108 ? -5.980 12.310 6.433 1.00 70.25 108 SER A N 1
ATOM 887 C CA . SER A 1 108 ? -6.139 13.765 6.396 1.00 70.25 108 SER A CA 1
ATOM 888 C C . SER A 1 108 ? -6.873 14.250 7.648 1.00 70.25 108 SER A C 1
ATOM 890 O O . SER A 1 108 ? -7.883 13.687 8.063 1.00 70.25 108 SER A O 1
ATOM 892 N N . ARG A 1 109 ? -6.351 15.303 8.291 1.00 54.53 109 ARG A N 1
ATOM 893 C CA . ARG A 1 109 ? -6.992 15.921 9.463 1.00 54.53 109 ARG A CA 1
ATOM 894 C C . ARG A 1 109 ? -8.257 16.673 9.034 1.00 54.53 109 ARG A C 1
ATOM 896 O O . ARG A 1 109 ? -8.171 17.512 8.144 1.00 54.53 109 ARG A O 1
ATOM 903 N N . GLY A 1 110 ? -9.375 16.436 9.725 1.00 51.56 110 GLY A N 1
ATOM 904 C CA . GLY A 1 110 ? -10.605 17.234 9.591 1.00 51.56 110 GLY A CA 1
ATOM 905 C C . GLY A 1 110 ? -11.449 16.939 8.347 1.00 51.56 110 GLY A C 1
ATOM 906 O O . GLY A 1 110 ? -12.181 17.812 7.898 1.00 51.56 110 GLY A O 1
ATOM 907 N N . SER A 1 111 ? -11.321 15.745 7.773 1.00 54.03 111 SER A N 1
ATOM 908 C CA . SER A 1 111 ? -12.077 15.304 6.595 1.00 54.03 111 SER A CA 1
ATOM 909 C C . SER A 1 111 ? -12.921 14.071 6.907 1.00 54.03 111 SER A C 1
ATOM 911 O O . SER A 1 111 ? -12.564 13.326 7.820 1.00 54.03 111 SER A O 1
ATOM 913 N N . GLU A 1 112 ? -13.905 13.785 6.051 1.00 57.06 112 GLU A N 1
ATOM 914 C CA . GLU A 1 112 ? -14.649 12.511 5.972 1.00 57.06 112 GLU A CA 1
ATOM 915 C C . GLU A 1 112 ? -13.738 11.267 6.069 1.00 57.06 112 GLU A C 1
ATOM 917 O O . GLU A 1 112 ? -14.172 10.224 6.535 1.00 57.06 112 GLU A O 1
ATOM 922 N N . ASP A 1 113 ? -12.446 11.377 5.716 1.00 66.31 113 ASP A N 1
ATOM 923 C CA . ASP A 1 113 ? -11.427 10.330 5.912 1.00 66.31 113 ASP A CA 1
ATOM 924 C C . ASP A 1 113 ? -11.354 9.804 7.355 1.00 66.31 113 ASP A C 1
ATOM 926 O O . ASP A 1 113 ? -11.273 8.602 7.572 1.00 66.31 113 ASP A O 1
ATOM 930 N N . ALA A 1 114 ? -11.375 10.684 8.360 1.00 63.78 114 ALA A N 1
ATOM 931 C CA . ALA A 1 114 ? -11.223 10.262 9.752 1.00 63.78 114 ALA A CA 1
ATOM 932 C C . ALA A 1 114 ? -12.468 9.518 10.257 1.00 63.78 114 ALA A C 1
ATOM 934 O O . ALA A 1 114 ? -12.334 8.522 10.958 1.00 63.78 114 ALA A O 1
ATOM 935 N N . GLU A 1 115 ? -13.655 9.971 9.851 1.00 65.81 115 GLU A N 1
ATOM 936 C CA . GLU A 1 115 ? -14.931 9.312 10.154 1.00 65.81 115 GLU A CA 1
ATOM 937 C C . GLU A 1 115 ? -15.063 7.986 9.394 1.00 65.81 115 GLU A C 1
ATOM 939 O O . GLU A 1 115 ? -15.530 6.988 9.936 1.00 65.81 115 GLU A O 1
ATOM 944 N N . TRP A 1 116 ? -14.571 7.928 8.153 1.00 71.38 116 TRP A N 1
ATOM 945 C CA . TRP A 1 116 ? -14.568 6.710 7.344 1.00 71.38 116 TRP A CA 1
ATOM 946 C C . TRP A 1 116 ? -13.729 5.587 7.963 1.00 71.38 116 TRP A C 1
ATOM 948 O O . TRP A 1 116 ? -14.046 4.411 7.776 1.00 71.38 116 TRP A O 1
ATOM 958 N N . TRP A 1 117 ? -12.663 5.934 8.685 1.00 80.25 117 TRP A N 1
ATOM 959 C CA . TRP A 1 117 ? -11.782 4.985 9.369 1.00 80.25 117 TRP A CA 1
ATOM 960 C C . TRP A 1 117 ? -12.043 4.884 10.876 1.00 80.25 117 TRP A C 1
ATOM 962 O O . TRP A 1 117 ? -11.184 4.362 11.588 1.00 80.25 117 TRP A O 1
ATOM 972 N N . ASP A 1 118 ? -13.203 5.337 11.364 1.00 77.00 118 ASP A N 1
ATOM 973 C CA . ASP A 1 118 ? -13.588 5.202 12.773 1.00 77.00 118 ASP A CA 1
ATOM 974 C C . ASP A 1 118 ? -13.820 3.726 13.136 1.00 77.00 118 ASP A C 1
ATOM 976 O O . ASP A 1 118 ? -14.892 3.147 12.951 1.00 77.00 118 ASP A O 1
ATOM 980 N N . CYS A 1 119 ? -12.742 3.074 13.563 1.00 81.44 119 CYS A N 1
ATOM 981 C CA . CYS A 1 119 ? -12.656 1.637 13.734 1.00 81.44 119 CYS A CA 1
ATOM 982 C C . CYS A 1 119 ? -11.683 1.300 14.867 1.00 81.44 119 CYS A C 1
ATOM 984 O O . CYS A 1 119 ? -10.553 1.789 14.905 1.00 81.44 119 CYS A O 1
ATOM 986 N N . ARG A 1 120 ? -12.120 0.450 15.807 1.00 82.75 120 ARG A N 1
ATOM 987 C CA . ARG A 1 120 ? -11.378 0.167 17.053 1.00 82.75 120 ARG A CA 1
ATOM 988 C C . ARG A 1 120 ? -10.053 -0.558 16.828 1.00 82.75 120 ARG A C 1
ATOM 990 O O . ARG A 1 120 ? -9.130 -0.397 17.617 1.00 82.75 120 ARG A O 1
ATOM 997 N N . ASP A 1 121 ? -9.969 -1.353 15.774 1.00 88.69 121 ASP A N 1
ATOM 998 C CA . ASP A 1 121 ? -8.808 -2.148 15.382 1.00 88.69 121 ASP A CA 1
ATOM 999 C C . ASP A 1 121 ? -8.134 -1.591 14.118 1.00 88.69 121 ASP A C 1
ATOM 1001 O O . ASP A 1 121 ? -7.494 -2.332 13.372 1.00 88.69 121 ASP A O 1
ATOM 1005 N N . LEU A 1 122 ? -8.248 -0.275 13.888 1.00 91.12 122 LEU A N 1
ATOM 1006 C CA . LEU A 1 122 ? -7.547 0.419 12.812 1.00 91.12 122 LEU A CA 1
ATOM 1007 C C . LEU A 1 122 ? -6.028 0.232 12.936 1.00 91.12 122 LEU A C 1
ATOM 1009 O O . LEU A 1 122 ? -5.413 0.563 13.954 1.00 91.12 122 LEU A O 1
ATOM 1013 N N . ARG A 1 123 ? -5.400 -0.243 11.860 1.00 93.94 123 ARG A N 1
ATOM 1014 C CA . ARG A 1 123 ? -3.946 -0.398 11.757 1.00 93.94 123 ARG A CA 1
ATOM 1015 C C . ARG A 1 123 ? -3.415 0.296 10.513 1.00 93.94 123 ARG A C 1
ATOM 1017 O O . ARG A 1 123 ? -4.025 0.250 9.445 1.00 93.94 123 ARG A O 1
ATOM 1024 N N . ILE A 1 124 ? -2.243 0.909 10.651 1.00 95.00 124 ILE A N 1
ATOM 1025 C CA . ILE A 1 124 ? -1.511 1.536 9.554 1.00 95.00 124 ILE A CA 1
ATOM 1026 C C . ILE A 1 124 ? -0.106 0.957 9.495 1.00 95.00 124 ILE A C 1
ATOM 1028 O O . ILE A 1 124 ? 0.637 0.995 10.473 1.00 95.00 124 ILE A O 1
ATOM 1032 N N . VAL A 1 125 ? 0.271 0.481 8.312 1.00 96.81 125 VAL A N 1
ATOM 1033 C CA . VAL A 1 125 ? 1.623 0.017 8.000 1.00 96.81 125 VAL A CA 1
ATOM 1034 C C . VAL A 1 125 ? 2.170 0.898 6.897 1.00 96.81 125 VAL A C 1
ATOM 1036 O O . VAL A 1 125 ? 1.627 0.909 5.797 1.00 96.81 125 VAL A O 1
ATOM 1039 N N . ALA A 1 126 ? 3.238 1.639 7.171 1.00 95.50 126 ALA A N 1
ATOM 1040 C CA . ALA A 1 126 ? 3.826 2.563 6.216 1.00 95.50 126 ALA A CA 1
ATOM 1041 C C . ALA A 1 126 ? 5.314 2.281 5.983 1.00 95.50 126 ALA A C 1
ATOM 1043 O O . ALA A 1 126 ? 6.126 2.306 6.907 1.00 95.50 126 ALA A O 1
ATOM 1044 N N . CYS A 1 127 ? 5.683 2.084 4.723 1.00 94.75 127 CYS A N 1
ATOM 1045 C CA . CYS A 1 127 ? 7.039 1.797 4.276 1.00 94.75 127 CYS A CA 1
ATOM 1046 C C . CYS A 1 127 ? 7.567 2.972 3.455 1.00 94.75 127 CYS A C 1
ATOM 1048 O O . CYS A 1 127 ? 6.887 3.472 2.557 1.00 94.75 127 CYS A O 1
ATOM 1050 N N . ARG A 1 128 ? 8.790 3.419 3.745 1.00 90.62 128 ARG A N 1
ATOM 1051 C CA . ARG A 1 128 ? 9.493 4.373 2.878 1.00 90.62 128 ARG A CA 1
ATOM 1052 C C . ARG A 1 128 ? 10.293 3.621 1.832 1.00 90.62 128 ARG A C 1
ATOM 1054 O O . ARG A 1 128 ? 10.882 2.587 2.135 1.00 90.62 128 ARG A O 1
ATOM 1061 N N . GL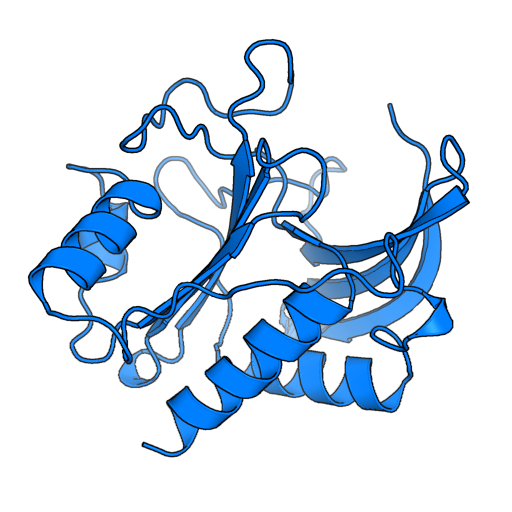U A 1 129 ? 10.359 4.177 0.631 1.00 84.06 129 GLU A N 1
ATOM 1062 C CA . GLU A 1 129 ? 11.266 3.647 -0.383 1.00 84.06 129 GLU A CA 1
ATOM 1063 C C . GLU A 1 129 ? 12.735 3.898 0.028 1.00 84.06 129 GLU A C 1
ATOM 1065 O O . GLU A 1 129 ? 13.057 5.018 0.449 1.00 84.06 129 GLU A O 1
ATOM 1070 N N . PRO A 1 130 ? 13.629 2.888 -0.067 1.00 76.56 130 PRO A N 1
ATOM 1071 C CA . PRO A 1 130 ? 14.976 2.944 0.509 1.00 76.56 130 PRO A CA 1
ATOM 1072 C C . PRO A 1 130 ? 15.859 4.110 0.050 1.00 76.56 130 PRO A C 1
ATOM 1074 O O . PRO A 1 130 ? 16.576 4.680 0.873 1.00 76.56 130 PRO A O 1
ATOM 1077 N N . TRP A 1 131 ? 15.841 4.459 -1.240 1.00 66.31 131 TRP A N 1
ATOM 1078 C CA . TRP A 1 131 ? 16.826 5.395 -1.796 1.00 66.31 131 TRP A CA 1
ATOM 1079 C C . TRP A 1 131 ? 16.323 6.830 -1.856 1.00 66.31 131 TRP A C 1
ATOM 1081 O O . TRP A 1 131 ? 17.014 7.760 -1.446 1.00 66.31 131 TRP A O 1
ATOM 1091 N N . GLU A 1 132 ? 15.099 7.025 -2.335 1.00 65.88 132 GLU A N 1
ATOM 1092 C CA . GLU A 1 132 ? 14.620 8.376 -2.577 1.00 65.88 132 GLU A CA 1
ATOM 1093 C C . GLU A 1 132 ? 14.044 8.994 -1.300 1.00 65.88 132 GLU A C 1
ATOM 1095 O O . GLU A 1 132 ? 14.035 10.213 -1.207 1.00 65.88 132 GLU A O 1
ATOM 1100 N N . LYS A 1 133 ? 13.591 8.210 -0.294 1.00 68.88 133 LYS A N 1
ATOM 1101 C CA . LYS A 1 133 ? 12.887 8.658 0.946 1.00 68.88 133 LYS A CA 1
ATOM 1102 C C . LYS A 1 133 ? 11.787 9.721 0.730 1.00 68.88 133 LYS A C 1
ATOM 1104 O O . LYS A 1 133 ? 11.225 10.247 1.692 1.00 68.88 133 LYS A O 1
ATOM 1109 N N . ARG A 1 134 ? 11.478 10.015 -0.530 1.00 85.06 134 ARG A N 1
ATOM 1110 C CA . ARG A 1 134 ? 10.503 10.956 -1.062 1.00 85.06 134 ARG A CA 1
ATOM 1111 C C . ARG A 1 134 ? 9.155 10.303 -1.238 1.00 85.06 134 ARG A C 1
ATOM 1113 O O . ARG A 1 134 ? 8.187 11.033 -1.360 1.00 85.06 134 ARG A O 1
ATOM 1120 N N . TRP A 1 135 ? 9.113 8.973 -1.200 1.00 89.31 135 TRP A N 1
ATOM 1121 C CA . TRP A 1 135 ? 7.915 8.168 -1.332 1.00 89.31 135 TRP A CA 1
ATOM 1122 C C . TRP A 1 135 ? 7.630 7.399 -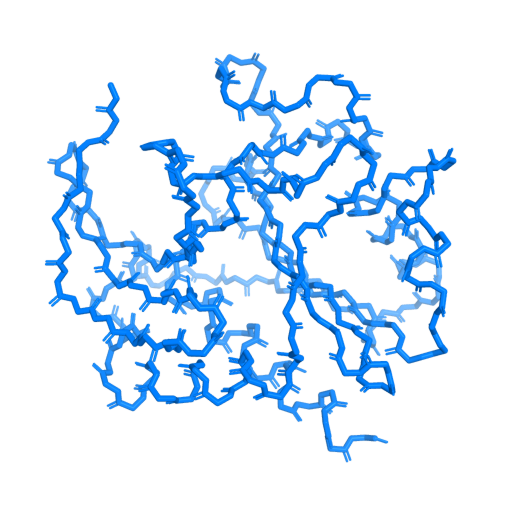0.046 1.00 89.31 135 TRP A C 1
ATOM 1124 O O . TRP A 1 135 ? 8.521 6.792 0.559 1.00 89.31 135 TRP A O 1
ATOM 1134 N N . LEU A 1 136 ? 6.366 7.432 0.361 1.00 91.81 136 LEU A N 1
ATOM 1135 C CA . LEU A 1 136 ? 5.816 6.654 1.461 1.00 91.81 136 LEU A CA 1
ATOM 1136 C C . LEU A 1 136 ? 4.644 5.842 0.918 1.00 91.81 136 LEU A C 1
ATOM 1138 O O . LEU A 1 136 ? 3.707 6.402 0.359 1.00 91.81 136 LEU A O 1
ATOM 1142 N N . LYS A 1 137 ? 4.690 4.526 1.091 1.00 93.38 137 LYS A N 1
ATOM 1143 C CA . LYS A 1 137 ? 3.594 3.619 0.750 1.00 93.38 137 LYS A CA 1
ATOM 1144 C C . LYS A 1 137 ? 2.932 3.194 2.048 1.00 93.38 137 LYS A C 1
ATOM 1146 O O . LYS A 1 137 ? 3.636 2.766 2.958 1.00 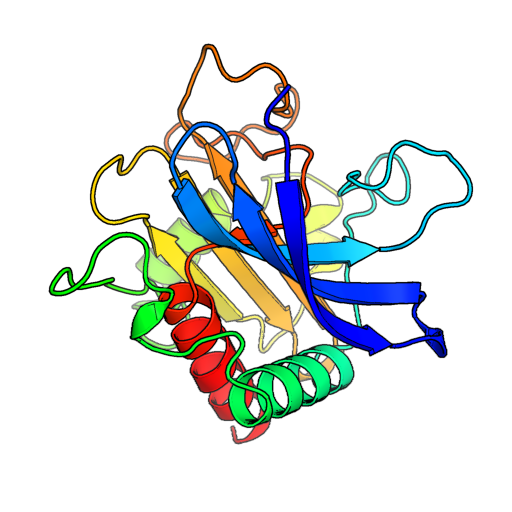93.38 137 LYS A O 1
ATOM 1151 N N . ALA A 1 138 ? 1.619 3.330 2.160 1.00 93.75 138 ALA A N 1
ATOM 1152 C CA . ALA A 1 138 ? 0.884 2.965 3.363 1.00 93.75 138 ALA A CA 1
ATOM 1153 C C . ALA A 1 138 ? -0.249 1.995 3.047 1.00 93.75 138 ALA A C 1
ATOM 1155 O O . ALA A 1 138 ? -0.974 2.181 2.078 1.00 93.75 138 ALA A O 1
ATOM 1156 N N . MET A 1 139 ? -0.422 0.995 3.897 1.00 94.94 139 MET A N 1
ATOM 1157 C CA . MET A 1 139 ? -1.627 0.190 4.002 1.00 94.94 139 MET A CA 1
ATOM 1158 C C . MET A 1 139 ? -2.391 0.669 5.232 1.00 94.94 139 MET A C 1
ATOM 1160 O O . MET A 1 139 ? -1.803 0.794 6.306 1.00 94.94 139 MET A O 1
ATOM 1164 N N . ILE A 1 140 ? -3.680 0.937 5.070 1.00 93.38 140 ILE A N 1
ATOM 1165 C CA . ILE A 1 140 ? -4.599 1.313 6.146 1.00 93.38 140 ILE A CA 1
ATOM 1166 C C . ILE A 1 140 ? -5.685 0.250 6.161 1.00 93.38 140 ILE A C 1
ATOM 1168 O O . ILE A 1 140 ? -6.315 0.008 5.130 1.00 93.38 140 ILE A O 1
ATOM 1172 N N . VAL A 1 141 ? -5.870 -0.413 7.296 1.00 94.06 141 VAL A N 1
ATOM 1173 C CA . VAL A 1 141 ? -6.781 -1.551 7.417 1.00 94.06 141 VAL A CA 1
ATOM 1174 C C . VAL A 1 141 ? -7.605 -1.460 8.692 1.00 94.06 141 VAL A C 1
ATOM 1176 O O . VAL A 1 141 ? -7.088 -1.142 9.758 1.00 94.06 141 VAL A O 1
ATOM 1179 N N . CYS A 1 142 ? -8.887 -1.770 8.560 1.00 92.94 142 CYS A N 1
ATOM 1180 C CA . CYS A 1 142 ? -9.843 -1.981 9.636 1.00 92.94 142 CYS A CA 1
ATOM 1181 C C . CYS A 1 142 ? -10.385 -3.415 9.480 1.00 92.94 142 CYS A C 1
ATOM 1183 O O . CYS A 1 142 ? -11.267 -3.638 8.640 1.00 92.94 142 CYS A O 1
ATOM 1185 N N . PRO A 1 143 ? -9.818 -4.404 10.200 1.00 91.31 143 PRO A N 1
ATOM 1186 C CA . PRO A 1 143 ? -10.233 -5.802 10.092 1.00 91.31 143 PRO A CA 1
ATOM 1187 C C . PRO A 1 143 ? -11.702 -6.023 10.470 1.00 91.31 143 PRO A C 1
ATOM 1189 O O . PRO A 1 143 ? -12.424 -6.659 9.703 1.00 91.31 143 PRO A O 1
ATOM 1192 N N . SER A 1 144 ? -12.176 -5.435 11.574 1.00 91.25 144 SER A N 1
ATOM 1193 C CA . SER A 1 144 ? -13.573 -5.559 12.023 1.00 91.25 144 SER A CA 1
ATOM 1194 C C . SER A 1 144 ? -14.597 -5.044 11.004 1.00 91.25 144 SER A C 1
ATOM 1196 O O . SER A 1 144 ? -15.666 -5.628 10.843 1.00 91.25 144 SER A O 1
ATOM 1198 N N . GLY A 1 145 ? -14.254 -3.987 10.264 1.00 88.81 145 GLY A N 1
ATOM 1199 C CA . GLY A 1 145 ? -15.061 -3.440 9.171 1.00 88.81 145 GLY A CA 1
ATOM 1200 C C . GLY A 1 145 ? -14.790 -4.074 7.803 1.00 88.81 145 GLY A C 1
ATOM 1201 O O . GLY A 1 145 ? -15.293 -3.561 6.803 1.00 88.81 145 GLY A O 1
ATOM 1202 N N . ASN A 1 146 ? -13.959 -5.125 7.746 1.00 92.38 146 ASN A N 1
ATOM 1203 C CA . ASN A 1 146 ? -13.424 -5.760 6.540 1.00 92.38 146 ASN A CA 1
ATOM 1204 C C . ASN A 1 146 ? -13.018 -4.744 5.462 1.00 92.38 146 ASN A C 1
ATOM 1206 O O . ASN A 1 146 ? -13.442 -4.839 4.313 1.00 92.38 146 ASN A O 1
ATOM 1210 N N . ARG A 1 147 ? -12.221 -3.737 5.823 1.00 91.19 147 ARG A N 1
ATOM 1211 C CA . ARG A 1 147 ? -11.898 -2.624 4.923 1.00 91.19 147 ARG A CA 1
ATOM 1212 C C . ARG A 1 147 ? -10.409 -2.363 4.871 1.00 91.19 147 ARG A C 1
ATOM 1214 O O . ARG A 1 147 ? -9.754 -2.274 5.905 1.00 91.19 147 ARG A O 1
ATOM 1221 N N . LEU A 1 148 ? -9.887 -2.181 3.665 1.00 92.44 148 LEU A N 1
ATOM 1222 C CA . LEU A 1 148 ? -8.489 -1.852 3.436 1.00 92.44 148 LEU A CA 1
ATOM 1223 C C . LEU A 1 148 ? -8.338 -0.831 2.313 1.00 92.44 148 LEU A C 1
ATOM 1225 O O . LEU A 1 148 ? -9.067 -0.863 1.324 1.00 92.44 148 LEU A O 1
ATOM 1229 N N . THR A 1 149 ? -7.340 0.038 2.443 1.00 90.19 149 THR A N 1
ATOM 1230 C CA . THR A 1 149 ? -6.802 0.811 1.326 1.00 90.19 149 THR A CA 1
ATOM 1231 C C . THR A 1 149 ? -5.280 0.789 1.314 1.00 90.19 149 THR A C 1
ATOM 1233 O O . THR A 1 149 ? -4.627 0.676 2.351 1.00 90.19 149 THR A O 1
ATOM 1236 N N . PHE A 1 150 ? -4.717 0.992 0.127 1.00 90.19 150 PHE A N 1
ATOM 1237 C CA . PHE A 1 150 ? -3.313 1.330 -0.068 1.00 90.19 150 PHE A CA 1
ATOM 1238 C C . PHE A 1 150 ? -3.188 2.795 -0.471 1.00 90.19 150 PHE A C 1
ATOM 1240 O O . PHE A 1 150 ? -4.044 3.292 -1.186 1.00 90.19 150 PHE A O 1
ATOM 1247 N N . ARG A 1 151 ? -2.155 3.498 -0.017 1.00 88.00 151 ARG A N 1
ATOM 1248 C CA . ARG A 1 151 ? -1.875 4.893 -0.368 1.00 88.00 151 ARG A CA 1
ATOM 1249 C C . ARG A 1 151 ? -0.420 5.048 -0.764 1.00 88.00 151 ARG A C 1
ATOM 1251 O O . ARG A 1 151 ? 0.468 4.455 -0.154 1.00 88.00 151 ARG A O 1
ATOM 1258 N N . SER A 1 152 ? -0.182 5.905 -1.742 1.00 88.94 152 SER A N 1
ATOM 1259 C CA . SER A 1 152 ? 1.141 6.392 -2.109 1.00 88.94 152 SER A CA 1
ATOM 1260 C C . SER A 1 152 ? 1.206 7.879 -1.774 1.00 88.94 152 SER A C 1
ATOM 1262 O O . SER A 1 152 ? 0.310 8.641 -2.121 1.00 88.94 152 SER A O 1
ATOM 1264 N N . PHE A 1 153 ? 2.245 8.299 -1.066 1.00 88.88 153 PHE A N 1
ATOM 1265 C CA . PHE A 1 153 ? 2.494 9.698 -0.747 1.00 88.88 153 PHE A CA 1
ATOM 1266 C C . PHE A 1 153 ? 3.859 10.098 -1.263 1.00 88.88 153 PHE A C 1
ATOM 1268 O O . PHE A 1 153 ? 4.801 9.304 -1.224 1.00 88.88 153 PHE A O 1
ATOM 1275 N N . THR A 1 154 ? 3.969 11.355 -1.669 1.00 88.81 154 THR A N 1
ATOM 1276 C CA . THR A 1 154 ? 5.217 11.953 -2.115 1.00 88.81 154 THR A CA 1
ATOM 1277 C C . THR A 1 154 ? 5.524 13.250 -1.376 1.00 88.81 154 THR A C 1
ATOM 1279 O O . THR A 1 154 ? 4.624 13.958 -0.920 1.00 88.81 154 THR A O 1
ATOM 1282 N N . ARG A 1 155 ? 6.812 13.566 -1.259 1.00 88.56 155 ARG A N 1
ATOM 1283 C CA . ARG A 1 155 ? 7.322 14.898 -0.895 1.00 88.56 155 ARG A CA 1
ATOM 1284 C C . ARG A 1 155 ? 7.843 15.674 -2.107 1.00 88.56 155 ARG A C 1
ATOM 1286 O O . ARG A 1 155 ? 8.395 16.755 -1.943 1.00 88.56 155 ARG A O 1
ATOM 1293 N N . GLU A 1 156 ? 7.692 15.130 -3.310 1.00 88.00 156 GLU A N 1
ATOM 1294 C CA . GLU A 1 156 ? 8.150 15.759 -4.547 1.00 88.00 156 GLU A CA 1
ATOM 1295 C C . GLU A 1 156 ? 7.219 16.900 -4.963 1.00 88.00 156 GLU A C 1
ATOM 1297 O O . GLU A 1 156 ? 6.062 16.713 -5.362 1.00 88.00 156 GLU A O 1
ATOM 1302 N N . ASN A 1 157 ? 7.738 18.122 -4.856 1.00 83.44 157 ASN A N 1
ATOM 1303 C CA . ASN A 1 157 ? 7.006 19.342 -5.193 1.00 83.44 157 ASN A CA 1
ATOM 1304 C C . ASN A 1 157 ? 6.744 19.483 -6.697 1.00 83.44 157 ASN A C 1
ATOM 1306 O O . ASN A 1 157 ? 5.761 20.114 -7.077 1.00 83.44 157 ASN A O 1
ATOM 1310 N N . ASP A 1 158 ? 7.544 18.842 -7.537 1.00 86.50 158 ASP A N 1
ATOM 1311 C CA . ASP A 1 158 ? 7.440 18.798 -8.998 1.00 86.50 158 ASP A CA 1
ATOM 1312 C C . ASP A 1 158 ? 6.604 17.616 -9.523 1.00 86.50 158 ASP A C 1
ATOM 1314 O O . ASP A 1 158 ? 6.182 17.631 -10.673 1.00 86.50 158 ASP A O 1
ATOM 1318 N N . TYR A 1 159 ? 6.260 16.628 -8.686 1.00 84.38 159 TYR A N 1
ATOM 1319 C CA . TYR A 1 159 ? 5.410 15.511 -9.116 1.00 84.38 159 TYR A CA 1
ATOM 1320 C C . TYR A 1 159 ? 3.981 15.965 -9.477 1.00 84.38 159 TYR A C 1
ATOM 1322 O O . TYR A 1 159 ? 3.183 16.318 -8.606 1.00 84.38 159 TYR A O 1
ATOM 1330 N N . GLU A 1 160 ? 3.633 15.960 -10.761 1.00 81.44 160 GLU A N 1
ATOM 1331 C CA . GLU A 1 160 ? 2.391 16.557 -11.289 1.00 81.44 160 GLU A CA 1
ATOM 1332 C C . GLU A 1 160 ? 1.109 15.828 -10.853 1.00 81.44 160 GLU A C 1
ATOM 1334 O O . GLU A 1 160 ? 0.035 16.421 -10.750 1.00 81.44 160 GLU A O 1
ATOM 1339 N N . ASN A 1 161 ? 1.212 14.534 -10.546 1.00 79.44 161 ASN A N 1
ATOM 1340 C CA . ASN A 1 161 ? 0.063 13.679 -10.253 1.00 79.44 161 ASN A CA 1
ATOM 1341 C C . ASN A 1 161 ? -0.258 13.587 -8.757 1.00 79.44 161 ASN A C 1
ATOM 1343 O O . ASN A 1 161 ? -0.800 12.583 -8.316 1.00 79.44 161 ASN A O 1
ATOM 1347 N N . LYS A 1 162 ? 0.039 14.614 -7.959 1.00 82.44 162 LYS A N 1
ATOM 1348 C CA . LYS A 1 162 ? -0.371 14.670 -6.546 1.00 82.44 162 LYS A CA 1
ATOM 1349 C C . LYS A 1 162 ? -1.664 15.446 -6.329 1.00 82.44 162 LYS A C 1
ATOM 1351 O O . LYS A 1 162 ? -2.079 16.290 -7.129 1.00 82.44 162 LYS A O 1
ATOM 1356 N N . TYR A 1 163 ? -2.308 15.168 -5.210 1.00 75.75 163 TYR A N 1
ATOM 1357 C CA . TYR A 1 163 ? -3.318 16.030 -4.633 1.00 75.75 163 TYR A CA 1
ATOM 1358 C C . TYR A 1 163 ? -2.644 17.118 -3.802 1.00 75.75 163 TYR A C 1
ATOM 1360 O O . TYR A 1 163 ? -1.976 16.842 -2.811 1.00 75.75 163 TYR A O 1
ATOM 1368 N N . THR A 1 164 ? -2.840 18.368 -4.206 1.00 70.19 164 THR A N 1
ATOM 1369 C CA . THR A 1 164 ? -2.356 19.549 -3.476 1.00 70.19 164 THR A CA 1
ATOM 1370 C C . THR A 1 164 ? -3.343 20.019 -2.406 1.00 70.19 164 THR A C 1
ATOM 1372 O O . THR A 1 164 ? -2.958 20.753 -1.495 1.00 70.19 164 THR A O 1
ATOM 1375 N N . THR A 1 165 ? -4.603 19.585 -2.506 1.00 67.12 165 THR A N 1
ATOM 1376 C CA . THR A 1 165 ? -5.699 19.918 -1.585 1.00 67.12 165 THR A CA 1
ATOM 1377 C C . THR A 1 165 ? -5.644 19.119 -0.285 1.00 67.12 165 THR A C 1
ATOM 1379 O O . THR A 1 165 ? -6.037 19.631 0.758 1.00 67.12 165 THR A O 1
ATOM 1382 N N . PHE A 1 166 ? -5.107 17.895 -0.313 1.00 68.06 166 PHE A N 1
ATOM 1383 C CA . PHE A 1 166 ? -4.906 17.077 0.881 1.00 68.06 166 PHE A CA 1
ATOM 1384 C C . PHE A 1 166 ? -3.493 17.297 1.420 1.00 68.06 166 PHE A C 1
ATOM 1386 O O . PHE A 1 166 ? -2.512 16.838 0.833 1.00 68.06 166 PHE A O 1
ATOM 1393 N N . ARG A 1 167 ? -3.384 18.014 2.542 1.00 65.25 167 ARG A N 1
ATOM 1394 C CA . ARG A 1 167 ? -2.106 18.232 3.229 1.00 65.25 167 ARG A CA 1
ATOM 1395 C C . ARG A 1 167 ? -2.010 17.336 4.451 1.00 65.25 167 ARG A C 1
ATOM 1397 O O . ARG A 1 167 ? -2.735 17.518 5.427 1.00 65.25 167 ARG A O 1
ATOM 1404 N N . PHE A 1 168 ? -1.082 16.392 4.396 1.00 76.38 168 PHE A N 1
ATOM 1405 C CA . PHE A 1 168 ? -0.764 15.517 5.514 1.00 76.38 168 PHE A CA 1
ATOM 1406 C C . PHE A 1 168 ?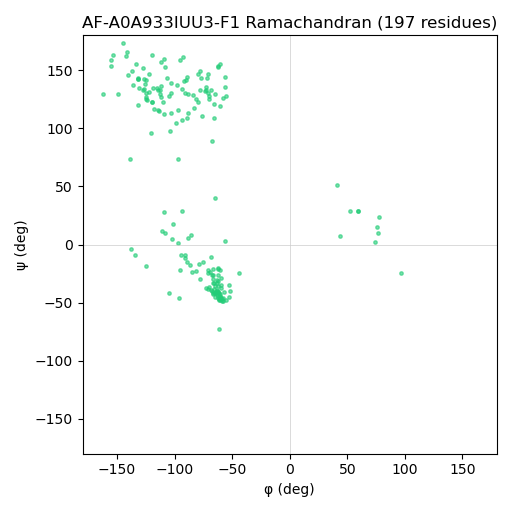 0.388 16.112 6.325 1.00 76.38 168 PHE A C 1
ATOM 1408 O O . PHE A 1 168 ? 1.127 16.993 5.863 1.00 76.38 168 PHE A O 1
ATOM 1415 N N . SER A 1 169 ? 0.553 15.651 7.565 1.00 78.50 169 SER A N 1
ATOM 1416 C CA . SER A 1 169 ? 1.655 16.134 8.397 1.00 78.50 169 SER A CA 1
ATOM 1417 C C . SER A 1 169 ? 3.025 15.836 7.765 1.00 78.50 169 SER A C 1
ATOM 1419 O O . SER A 1 169 ? 3.192 14.930 6.948 1.00 78.50 169 SER A O 1
ATOM 1421 N N . LYS A 1 170 ? 4.033 16.636 8.137 1.00 78.94 170 LYS A N 1
ATOM 1422 C CA . LYS A 1 170 ? 5.421 16.510 7.654 1.00 78.94 170 LYS A CA 1
ATOM 1423 C C . LYS A 1 170 ? 5.575 16.635 6.124 1.00 78.94 170 LYS A C 1
ATOM 1425 O O . LYS A 1 170 ? 6.508 16.056 5.568 1.00 78.94 170 LYS A O 1
ATOM 1430 N N . GLY A 1 171 ? 4.686 17.378 5.459 1.00 82.56 171 GLY A N 1
ATOM 1431 C CA . GLY A 1 171 ? 4.813 17.743 4.041 1.00 82.56 171 GLY A CA 1
ATOM 1432 C C . GLY A 1 171 ? 4.503 16.619 3.051 1.00 82.56 171 GLY A C 1
ATOM 1433 O O . GLY A 1 171 ? 4.876 16.724 1.888 1.00 82.56 171 GLY A O 1
ATOM 1434 N N . TRP A 1 172 ? 3.863 15.537 3.499 1.00 87.25 172 TRP A N 1
ATOM 1435 C CA . TRP A 1 172 ? 3.401 14.480 2.604 1.00 87.25 172 TRP A CA 1
ATOM 1436 C C . TRP A 1 172 ? 2.191 14.948 1.791 1.00 87.25 172 TRP A C 1
ATOM 1438 O O . TRP A 1 172 ? 1.253 15.547 2.323 1.00 87.25 172 TRP A O 1
ATOM 1448 N N . MET A 1 173 ? 2.220 14.649 0.497 1.00 86.88 173 MET A N 1
ATOM 1449 C CA . MET A 1 173 ? 1.142 14.904 -0.453 1.00 86.88 173 MET A CA 1
ATOM 1450 C C . MET A 1 173 ? 0.682 13.567 -1.023 1.00 86.88 173 MET A C 1
ATOM 1452 O O . MET A 1 173 ? 1.511 12.726 -1.370 1.00 86.88 173 MET A O 1
ATOM 1456 N N . LEU A 1 174 ? -0.628 13.353 -1.105 1.00 85.38 174 LEU A N 1
ATOM 1457 C CA . LEU A 1 174 ? -1.184 12.101 -1.612 1.00 85.38 174 LEU A CA 1
ATOM 1458 C C . LEU A 1 174 ? -1.016 12.020 -3.132 1.00 85.38 174 LEU A C 1
ATOM 1460 O O . LEU A 1 174 ? -1.333 12.964 -3.853 1.00 85.38 174 LEU A O 1
ATOM 1464 N N . ASP A 1 175 ? -0.530 10.890 -3.619 1.00 84.56 175 ASP A N 1
ATOM 1465 C CA . ASP A 1 175 ? -0.474 10.567 -5.039 1.00 84.56 175 ASP A CA 1
ATOM 1466 C C . ASP A 1 175 ? -1.886 10.285 -5.577 1.00 84.56 175 ASP A C 1
ATOM 1468 O O . ASP A 1 175 ? -2.731 9.704 -4.899 1.00 84.56 175 ASP A O 1
ATOM 1472 N N . ARG A 1 176 ? -2.163 10.701 -6.814 1.00 77.44 176 ARG A N 1
ATOM 1473 C CA . ARG A 1 176 ? -3.433 10.410 -7.487 1.00 77.44 176 ARG A CA 1
ATOM 1474 C C . ARG A 1 176 ? -3.562 8.948 -7.872 1.00 77.44 176 ARG A C 1
ATOM 1476 O O . ARG A 1 176 ? -4.694 8.517 -8.090 1.00 77.44 176 ARG A O 1
ATOM 1483 N N . SER A 1 177 ? -2.438 8.236 -7.981 1.00 73.94 177 SER A N 1
ATOM 1484 C CA . SER A 1 177 ? -2.386 6.797 -8.226 1.00 73.94 177 SER A CA 1
ATOM 1485 C C . SER A 1 177 ? -2.682 5.990 -6.953 1.00 73.94 177 SER A C 1
ATOM 1487 O O . SER A 1 177 ? -2.392 6.444 -5.850 1.00 73.94 177 SER A O 1
ATOM 1489 N N . MET A 1 178 ? -3.273 4.797 -7.095 1.00 76.75 178 MET A N 1
ATOM 1490 C CA . MET A 1 178 ? -3.599 3.929 -5.952 1.00 76.75 178 MET A CA 1
ATOM 1491 C C . MET A 1 178 ? -2.347 3.498 -5.175 1.00 76.75 178 MET A C 1
ATOM 1493 O O . MET A 1 178 ? -2.101 3.961 -4.063 1.00 76.75 178 MET A O 1
ATOM 1497 N N . MET A 1 179 ? -1.551 2.600 -5.758 1.00 86.88 179 MET A N 1
ATOM 1498 C CA . MET A 1 179 ? -0.244 2.227 -5.234 1.00 86.88 179 MET A CA 1
ATOM 1499 C C . MET A 1 179 ? 0.586 1.542 -6.315 1.00 86.88 179 MET A C 1
ATOM 1501 O O . MET A 1 179 ? 0.141 0.561 -6.914 1.00 86.88 179 MET A O 1
ATOM 1505 N N . ASP A 1 180 ? 1.810 2.037 -6.462 1.00 87.50 180 ASP A N 1
ATOM 1506 C CA . ASP A 1 180 ? 2.915 1.396 -7.171 1.00 87.50 180 ASP A CA 1
ATOM 1507 C C . ASP A 1 180 ? 4.018 1.206 -6.128 1.00 87.50 180 ASP A C 1
ATOM 1509 O O . ASP A 1 180 ? 4.396 2.179 -5.466 1.00 87.50 180 ASP A O 1
ATOM 1513 N N . ALA A 1 181 ? 4.469 -0.024 -5.905 1.00 90.06 181 ALA A N 1
ATOM 1514 C CA . ALA A 1 181 ? 5.422 -0.355 -4.850 1.00 90.06 181 ALA A CA 1
ATOM 1515 C C . ALA A 1 181 ? 6.433 -1.420 -5.298 1.00 90.06 181 ALA A C 1
ATOM 1517 O O . ALA A 1 181 ? 6.233 -2.122 -6.289 1.00 90.06 181 ALA A O 1
ATOM 1518 N N . ASP A 1 182 ? 7.540 -1.522 -4.568 1.00 91.62 182 ASP A N 1
ATOM 1519 C CA . ASP A 1 182 ? 8.488 -2.635 -4.670 1.00 91.62 182 ASP A CA 1
ATOM 1520 C C . ASP A 1 182 ? 7.867 -3.914 -4.071 1.00 91.62 182 ASP A C 1
ATOM 1522 O O . ASP A 1 182 ? 7.110 -3.835 -3.097 1.00 91.62 182 ASP A O 1
ATOM 1526 N N . GLY A 1 183 ? 8.202 -5.087 -4.622 1.00 92.44 183 GLY A N 1
ATOM 1527 C CA . GLY A 1 183 ? 7.677 -6.382 -4.167 1.00 92.44 183 GLY A CA 1
ATOM 1528 C C . GLY A 1 183 ? 7.856 -6.636 -2.666 1.00 92.44 183 GLY A C 1
ATOM 1529 O O . GLY A 1 183 ? 6.939 -7.144 -2.021 1.00 92.44 183 GLY A O 1
ATOM 1530 N N . ARG A 1 184 ? 8.957 -6.170 -2.063 1.00 92.94 184 ARG A N 1
ATOM 1531 C CA . ARG A 1 184 ? 9.187 -6.285 -0.610 1.00 92.94 184 ARG A CA 1
ATOM 1532 C C . ARG A 1 184 ? 8.204 -5.478 0.217 1.00 92.94 184 ARG A C 1
ATOM 1534 O O . ARG A 1 184 ? 7.782 -5.924 1.279 1.00 92.94 184 ARG A O 1
ATOM 1541 N N . ILE A 1 185 ? 7.842 -4.277 -0.244 1.00 94.44 185 ILE A N 1
ATOM 1542 C CA . ILE A 1 185 ? 6.826 -3.462 0.436 1.00 94.44 185 ILE A CA 1
ATOM 1543 C C . ILE A 1 185 ? 5.503 -4.232 0.434 1.00 94.44 185 ILE A C 1
ATOM 1545 O O . ILE A 1 185 ? 4.831 -4.297 1.462 1.00 94.44 185 ILE A O 1
ATOM 1549 N N . CYS A 1 186 ? 5.162 -4.870 -0.688 1.00 95.44 186 CYS A N 1
ATOM 1550 C CA . CYS A 1 186 ? 3.973 -5.708 -0.787 1.00 95.44 186 CYS A CA 1
ATOM 1551 C C . CYS A 1 186 ? 4.048 -6.945 0.121 1.00 95.44 186 CYS A C 1
ATOM 1553 O O . CYS A 1 186 ? 3.067 -7.227 0.801 1.00 95.44 186 CYS A O 1
ATOM 1555 N N . GLN A 1 187 ? 5.194 -7.625 0.222 1.00 95.50 187 GLN A N 1
ATOM 1556 C CA . GLN A 1 187 ? 5.389 -8.729 1.175 1.00 95.50 187 GLN A CA 1
ATOM 1557 C C . GLN A 1 187 ? 5.183 -8.284 2.620 1.00 95.50 187 GLN A C 1
ATOM 1559 O O . GLN A 1 187 ? 4.426 -8.907 3.360 1.00 95.50 187 GLN A O 1
ATOM 1564 N N . ILE A 1 188 ? 5.803 -7.171 3.014 1.00 96.12 188 ILE A N 1
ATOM 1565 C CA . ILE A 1 188 ? 5.654 -6.608 4.356 1.00 96.12 188 ILE A CA 1
ATOM 1566 C C . ILE A 1 188 ? 4.182 -6.299 4.644 1.00 96.12 188 ILE A C 1
ATOM 1568 O O . ILE A 1 188 ? 3.663 -6.693 5.687 1.00 96.12 188 ILE A O 1
ATOM 1572 N N . MET A 1 189 ? 3.495 -5.618 3.724 1.00 97.06 189 MET A N 1
ATOM 1573 C CA . MET A 1 189 ? 2.074 -5.299 3.874 1.00 97.06 189 MET A CA 1
ATOM 1574 C C . MET A 1 189 ? 1.211 -6.566 3.954 1.00 97.06 189 MET A C 1
ATOM 1576 O O . MET A 1 189 ? 0.329 -6.630 4.805 1.00 97.06 189 MET A O 1
ATOM 1580 N N . MET A 1 190 ? 1.495 -7.590 3.141 1.00 97.50 190 MET A N 1
ATOM 1581 C CA . MET A 1 190 ? 0.789 -8.874 3.176 1.00 97.50 190 MET A CA 1
ATOM 1582 C C . MET A 1 190 ? 0.946 -9.563 4.534 1.00 97.50 190 MET A C 1
ATOM 1584 O O . MET A 1 190 ? -0.046 -10.003 5.109 1.00 97.50 190 MET A O 1
ATOM 1588 N N . GLU A 1 191 ? 2.167 -9.653 5.066 1.00 97.50 191 GLU A N 1
ATOM 1589 C CA . GLU A 1 191 ? 2.408 -10.297 6.361 1.00 97.50 191 GLU A CA 1
ATOM 1590 C C . GLU A 1 191 ? 1.726 -9.538 7.503 1.00 97.50 191 GLU A C 1
ATOM 1592 O O . GLU A 1 191 ? 1.069 -10.149 8.346 1.00 97.50 191 GLU A O 1
ATOM 1597 N N . ARG A 1 192 ? 1.763 -8.200 7.491 1.00 97.12 192 ARG A N 1
ATOM 1598 C CA . ARG A 1 192 ? 1.024 -7.404 8.483 1.00 97.12 192 ARG A CA 1
ATOM 1599 C C . ARG A 1 192 ? -0.488 -7.521 8.338 1.00 97.12 192 ARG A C 1
ATOM 1601 O O . ARG A 1 192 ? -1.191 -7.501 9.344 1.00 97.12 192 ARG A O 1
ATOM 1608 N N . LEU A 1 193 ? -0.994 -7.688 7.119 1.00 96.88 193 LEU A N 1
ATOM 1609 C CA . LEU A 1 193 ? -2.409 -7.953 6.888 1.00 96.88 193 LEU A CA 1
ATOM 1610 C C . LEU A 1 193 ? -2.811 -9.330 7.434 1.00 96.88 193 LEU A C 1
ATOM 1612 O O . LEU A 1 193 ? -3.828 -9.430 8.113 1.00 96.88 193 LEU A O 1
ATOM 1616 N N . LYS A 1 194 ? -1.993 -10.375 7.234 1.00 96.56 194 LYS A N 1
ATOM 1617 C CA . LYS A 1 194 ? -2.205 -11.695 7.861 1.00 96.56 194 LYS A CA 1
ATOM 1618 C C . LYS A 1 194 ? -2.227 -11.597 9.386 1.00 96.56 194 LYS A C 1
ATOM 1620 O O . LYS A 1 194 ? -3.109 -12.172 10.014 1.00 96.56 194 LYS A O 1
ATOM 1625 N N . GLU A 1 195 ? -1.275 -10.875 9.980 1.00 95.12 195 GLU A N 1
ATOM 1626 C CA . GLU A 1 195 ? -1.234 -10.622 11.428 1.00 95.12 195 GLU A CA 1
ATOM 1627 C C . GLU A 1 195 ? -2.502 -9.896 11.912 1.00 95.12 195 GLU A C 1
ATOM 1629 O O . GLU A 1 195 ? -3.011 -10.200 12.988 1.00 95.12 195 GLU A O 1
ATOM 1634 N N . ALA A 1 196 ? -3.042 -8.970 11.113 1.00 91.69 196 ALA A N 1
ATOM 1635 C CA . ALA A 1 196 ? -4.260 -8.234 11.441 1.00 91.69 196 ALA A CA 1
ATOM 1636 C C . ALA A 1 196 ? -5.528 -9.097 11.479 1.00 91.69 196 ALA A C 1
ATOM 1638 O O . ALA A 1 196 ? -6.438 -8.760 12.223 1.00 91.69 196 ALA A O 1
ATOM 1639 N N . PHE A 1 197 ? -5.568 -10.209 10.740 1.00 88.44 197 PHE A N 1
ATOM 1640 C CA . PHE A 1 197 ? -6.683 -11.166 10.755 1.00 88.44 197 PHE A CA 1
ATOM 1641 C C . PHE A 1 197 ? -6.539 -12.299 11.783 1.00 88.44 197 PHE A C 1
ATOM 1643 O O . PHE A 1 197 ? -7.465 -13.089 11.947 1.00 88.44 197 PHE A O 1
ATOM 1650 N N . ARG A 1 198 ? -5.374 -12.435 12.429 1.00 85.62 198 ARG A N 1
ATOM 1651 C CA . ARG A 1 198 ? -5.113 -13.479 13.440 1.00 85.62 198 ARG A CA 1
ATOM 1652 C C . ARG A 1 198 ? -5.343 -13.014 14.877 1.00 85.62 198 ARG A C 1
ATOM 1654 O O . ARG A 1 198 ? -5.455 -13.867 15.753 1.00 85.62 198 ARG A O 1
ATOM 1661 N N . GLY A 1 199 ? -5.289 -11.704 15.109 1.00 60.16 199 GLY A N 1
ATOM 1662 C CA . GLY A 1 199 ? -5.539 -11.082 16.414 1.00 60.16 199 GLY A CA 1
ATOM 1663 C C . GLY A 1 199 ? -6.994 -10.693 16.573 1.00 60.16 199 GLY A C 1
ATOM 1664 O O . GLY A 1 199 ? -7.406 -10.575 17.742 1.00 60.16 199 GLY A O 1
#

Mean predicted aligned error: 6.1 Å

Solvent-accessible surface area (backbone atoms only — not comparable to full-atom values): 11099 Å² total; per-residue (Å²): 132,92,51,71,45,82,75,48,74,40,74,43,75,94,76,36,33,36,45,29,26,28,39,31,70,92,74,76,36,38,33,32,33,50,40,50,73,53,98,53,97,70,58,40,66,34,51,80,47,96,77,39,68,53,65,44,48,35,65,59,52,48,53,48,47,53,52,30,50,75,72,48,55,41,38,74,92,42,38,71,58,76,96,62,76,72,73,71,47,41,35,87,82,43,57,72,70,56,24,53,51,50,45,42,45,74,42,51,80,95,41,63,54,53,66,75,58,70,48,99,64,55,37,40,41,37,36,48,47,77,85,75,67,40,39,39,41,32,41,42,36,24,59,92,74,40,31,25,34,61,39,30,30,32,57,58,88,80,54,81,61,48,40,83,87,53,67,26,49,94,64,30,25,40,38,39,45,32,35,76,40,42,16,62,59,52,51,53,52,45,54,52,51,54,53,56,76,73,112

pLDDT: mean 83.78, std 12.93, range [43.97, 97.94]

Radius of gyration: 15.83 Å; Cα contacts (8 Å, |Δi|>4): 382; chains: 1; bounding box: 36×38×42 Å

Sequence (199 aa):
MAEYRDTSKVVNEALGVTLALKLRLDTDYHTVVWRQKRPSNTNRRFYFEQGHFWSMPADAALKMMVEAQANGLFADEYWRWPGKSIDPRDSAKMSPERAQELFRETLSRGSEDAEWWDCRDLRIVACREPWEKRWLKAMIVCPSGNRLTFRSFTRENDYENKYTTFRFSKGWMLDRSMMDADGRICQIMMERLKEAFRG

Nearest PDB structures (foldseek):
  8wxw-assembly1_A  TM=5.684E-01  e=2.982E-01  Plasmodium falciparum 3D7
  8rt1-assembly2_F  TM=3.048E-01  e=6.314E-01  Bluetongue virus 15
  8rt1-assembly1_A  TM=2.682E-01  e=7.086E-01  Bluetongue virus 15
  7svm-assembly2_C  TM=3.609E-01  e=6.726E+00  Homo sapiens

Secondary structure (DSSP, 8-state):
---EEEEEEEEETTTTEEEEEEEETTTTEEEEEEEE--SSS-TT-SEEETTEE--B-HHHHHHHHHHHHHTTTT-GGG-SSTT----EEEGGGS-HHHHHHHHHHHS-TTSHHHHHT--TT-EEEEEE-TTT--EEEEEEEETTTTEEEEEEEE--TT-TTEEEEEE-GGG-EEESSSEEE-HHHHHHHHHHHHHHHH-